Protein AF-A0A925ZI17-F1 (afdb_monomer)

Foldseek 3Di:
DDDDDDPPPPPPDAFFAEEADPVVVLVVPDPDPDPDDDDDDDDDDFDDWDKDWDDWDDWDWDADPCPVVLVVVVVVVVVVLVVQLVVQLVVQLVVQLVVLVVVLVVVVVVLVVVLVVLVVVLVVVLVVLVVVLCVPLVVLVVVLVVLVVDDVPDDDDPPDPDCVVVVSVVSSVVSVVVNVVSVVVSCVVNVVSVVVSVVVSVVVVVVSVVVSVVSSVVSSVVSSVVSNVVSVVLDDPVPPVSCPCSIDRPPTDDIDIDIDDDDDDDDDDDDDDDDDDPDDSVVVSVVSVVLVVSVCSVVRHDHDPDCVRGPHCNVVSVVVCVVPPRDD

pLDDT: mean 72.2, std 21.15, range [34.5, 98.12]

Sequence (328 aa):
MIALTLTAFGCSQPPKAVFVDLEGIYLSERPKELSSPDLNPLKSVAIPQSVSTLPRSPGVLILDKAAGKIDAARKLIEADRESAIRTLGRRLAAIRSDEIDLAKLRALEEFQEKQTAYLAKVYDQLFAIFEEYAKERGPKNARADFLVIRKPDLFVSRTRPTNFAQLQREEIVRLRTLVKQLDTEYDRKATQLLNDAQIQLSSDQGSLQAKYETLRANAIEQAAKDARAAIAKSGSPSDLNLGQNRSVAVSEVRGQTVVVPGSTKLASSLPELSQGPVVSETERRKSLDQQLEIWLKVNGFARAKTATNGNDLTKEFDSWRKVHRLGR

Secondary structure (DSSP, 8-state):
------------PPPEEEE--HHHHHHHTS----PPP--PPPPPPPPPP-EEEPPPB---B---TTHHHHHHHHHHHHHHHHHHHHHHHHHHHHHHHHHHHHHHHHHHHHHHHHHHHHHHHHHHHHHHHHHHHHHHHHHHHHHHHHHHH--STTT--TT---THHHHHHHHHHHHHHHHHHHHHHHHHHHHHHHHHHHHHHHHHHHHHHHHHHHHHHHHHHHHHHHHHHHHHHHS-GGGG-TTS-S--B---B---EEE-PPP--PPP----------S-HHHHHHHHHHHHHHHHHHHTEEEPSSGGGSEE-HHHHHHHHHHH----

Radius of gyration: 46.36 Å; Cα contacts (8 Å, |Δi|>4): 185; chains: 1; bounding box: 103×58×149 Å

Nearest PDB structures (foldseek):
  4ke2-assembly1_A  TM=3.239E-01  e=1.469E-01  Pseudopleuronectes americanus
  7p3r-assembly1_C  TM=3.485E-01  e=5.092E-01  Vibrio cholerae O1 biovar El Tor str. N16961
  6mrt-assembly1_A  TM=3.253E-01  e=1.669E+00  Escherichia coli K-12
  3sog-assembly1_A-2  TM=2.473E-01  e=8.003E-01  Homo sapiens
  3ja6-assembly1_H  TM=1.545E-01  e=2.342E+00  Escherichia coli

Structure (mmCIF, N/CA/C/O backbone):
data_AF-A0A925ZI17-F1
#
_entry.id   AF-A0A925ZI17-F1
#
loop_
_atom_site.group_PDB
_atom_site.id
_atom_site.type_symbol
_atom_site.label_atom_id
_atom_site.label_alt_id
_atom_site.label_comp_id
_atom_site.label_asym_id
_atom_site.label_entity_id
_atom_site.label_seq_id
_atom_site.pdbx_PDB_ins_code
_atom_site.Cartn_x
_atom_site.Cartn_y
_atom_site.Cartn_z
_atom_site.occupancy
_atom_site.B_iso_or_equiv
_atom_site.auth_seq_id
_atom_site.auth_comp_id
_atom_site.auth_asym_id
_atom_site.auth_atom_id
_atom_site.pdbx_PDB_model_num
ATOM 1 N N . MET A 1 1 ? -3.241 21.687 90.617 1.00 36.31 1 MET A N 1
ATOM 2 C CA . MET A 1 1 ? -3.092 21.427 89.168 1.00 36.31 1 MET A CA 1
ATOM 3 C C . MET A 1 1 ? -3.507 19.992 88.906 1.00 36.31 1 MET A C 1
ATOM 5 O O . MET A 1 1 ? -2.751 19.093 89.236 1.00 36.31 1 MET A O 1
ATOM 9 N N . ILE A 1 2 ? -4.726 19.777 88.415 1.00 38.41 2 ILE A N 1
ATOM 10 C CA . ILE A 1 2 ? -5.240 18.447 88.061 1.00 38.41 2 ILE A CA 1
ATOM 11 C C . ILE A 1 2 ? -5.478 18.469 86.555 1.00 38.41 2 ILE A C 1
ATOM 13 O O . ILE A 1 2 ? -6.196 19.330 86.050 1.00 38.41 2 ILE A O 1
ATOM 17 N N . ALA A 1 3 ? -4.773 17.584 85.855 1.00 39.28 3 ALA A N 1
ATOM 18 C CA . ALA A 1 3 ? -4.755 17.492 84.408 1.00 39.28 3 ALA A CA 1
ATOM 19 C C . ALA A 1 3 ? -6.085 16.942 83.878 1.00 39.28 3 ALA A C 1
ATOM 21 O O . ALA A 1 3 ? -6.537 15.862 84.258 1.00 39.28 3 ALA A O 1
ATOM 22 N N . LEU A 1 4 ? -6.680 17.714 82.973 1.00 41.06 4 LEU A N 1
ATOM 23 C CA . LEU A 1 4 ? -7.833 17.360 82.162 1.00 41.06 4 LEU A CA 1
ATOM 24 C C . LEU A 1 4 ? -7.399 16.285 81.147 1.00 41.06 4 LEU A C 1
ATOM 26 O O . LEU A 1 4 ? -6.619 16.572 80.241 1.00 41.06 4 LEU A O 1
ATOM 30 N N . THR A 1 5 ? -7.883 15.052 81.283 1.00 42.88 5 THR A N 1
ATOM 31 C CA . THR A 1 5 ? -7.761 14.022 80.239 1.00 42.88 5 THR A CA 1
ATOM 32 C C . THR A 1 5 ? -9.120 13.841 79.570 1.00 42.88 5 THR A C 1
ATOM 34 O O . THR A 1 5 ? -10.027 13.207 80.098 1.00 42.88 5 THR A O 1
ATOM 37 N N . LEU A 1 6 ? -9.265 14.465 78.398 1.00 43.41 6 LEU A N 1
ATOM 38 C CA . LEU A 1 6 ? -10.379 14.265 77.475 1.00 43.41 6 LEU A CA 1
ATOM 39 C C . LEU A 1 6 ? -10.244 12.876 76.828 1.00 43.41 6 LEU A C 1
ATOM 41 O O . LEU A 1 6 ? -9.416 12.678 75.940 1.00 43.41 6 LEU A O 1
ATOM 45 N N . THR A 1 7 ? -11.067 11.914 77.237 1.00 39.84 7 THR A N 1
ATOM 46 C CA . THR A 1 7 ? -11.237 10.631 76.542 1.00 39.84 7 THR A CA 1
ATOM 47 C C . THR A 1 7 ? -12.477 10.682 75.651 1.00 39.84 7 THR A C 1
ATOM 49 O O . THR A 1 7 ? -13.559 10.225 76.005 1.00 39.84 7 THR A O 1
ATOM 52 N N . ALA A 1 8 ? -12.319 11.230 74.445 1.00 43.84 8 ALA A N 1
ATOM 53 C CA . ALA A 1 8 ? -13.288 11.060 73.365 1.00 43.84 8 ALA A CA 1
ATOM 54 C C . ALA A 1 8 ? -13.012 9.735 72.630 1.00 43.84 8 ALA A C 1
ATOM 56 O O . ALA A 1 8 ? -12.398 9.713 71.566 1.00 43.84 8 ALA A O 1
ATOM 57 N N . PHE A 1 9 ? -13.454 8.610 73.200 1.00 39.47 9 PHE A N 1
ATOM 58 C CA . PHE A 1 9 ? -13.521 7.339 72.474 1.00 39.47 9 PHE A CA 1
ATOM 59 C C . PHE A 1 9 ? -14.781 7.317 71.603 1.00 39.47 9 PHE A C 1
ATOM 61 O O . PHE A 1 9 ? -15.858 6.894 72.019 1.00 39.47 9 PHE A O 1
ATOM 68 N N . GLY A 1 10 ? -14.640 7.773 70.359 1.00 37.72 10 GLY A N 1
ATOM 69 C CA . GLY A 1 10 ? -15.562 7.405 69.292 1.00 37.72 10 GLY A CA 1
ATOM 70 C C . GLY A 1 10 ? -15.374 5.925 68.962 1.00 37.72 10 GLY A C 1
ATOM 71 O O . GLY A 1 10 ? -14.402 5.555 68.310 1.00 37.72 10 GLY A O 1
ATOM 72 N N . CYS A 1 11 ? -16.291 5.069 69.414 1.00 44.28 11 CYS A N 1
ATOM 73 C CA . CYS A 1 11 ? -16.342 3.656 69.037 1.00 44.28 11 CYS A CA 1
ATOM 74 C C . CYS A 1 11 ? -16.658 3.501 67.536 1.00 44.28 11 CYS A C 1
ATOM 76 O O . CYS A 1 11 ? -17.803 3.261 67.151 1.00 44.28 11 CYS A O 1
ATOM 78 N N . SER A 1 12 ? -15.655 3.609 66.659 1.00 46.47 12 SER A N 1
ATOM 79 C CA . SER A 1 12 ? -15.738 3.010 65.326 1.00 46.47 12 SER A CA 1
ATOM 80 C C . SER A 1 12 ? -15.504 1.512 65.489 1.00 46.47 12 SER A C 1
ATOM 82 O O . SER A 1 12 ? -14.376 1.085 65.735 1.00 46.47 12 SER A O 1
ATOM 84 N N . GLN A 1 13 ? -16.565 0.708 65.408 1.00 54.56 13 GLN A N 1
ATOM 85 C CA . GLN A 1 13 ? -16.404 -0.744 65.375 1.00 54.56 13 GLN A CA 1
ATOM 86 C C . GLN A 1 13 ? -15.463 -1.117 64.216 1.00 54.56 13 GLN A C 1
ATOM 88 O O . GLN A 1 13 ? -15.652 -0.606 63.106 1.00 54.56 13 GLN A O 1
ATOM 93 N N . PRO A 1 14 ? -14.443 -1.958 64.456 1.00 58.84 14 PRO A N 1
ATOM 94 C CA . PRO A 1 14 ? -13.541 -2.391 63.403 1.00 58.84 14 PRO A CA 1
ATOM 95 C C . PRO A 1 14 ? -14.338 -3.122 62.310 1.00 58.84 14 PRO A C 1
ATOM 97 O O . PRO A 1 14 ? -15.283 -3.852 62.627 1.00 58.84 14 PRO A O 1
ATOM 100 N N . PRO A 1 15 ? -13.999 -2.916 61.025 1.00 64.31 15 PRO A N 1
ATOM 101 C CA . PRO A 1 15 ? -14.705 -3.555 59.922 1.00 64.31 15 PRO A CA 1
ATOM 102 C C . PRO A 1 15 ? -14.645 -5.075 60.073 1.00 64.31 15 PRO A C 1
ATOM 104 O O . PRO A 1 15 ? -13.592 -5.647 60.363 1.00 64.31 15 PRO A O 1
ATOM 107 N N . LYS A 1 16 ? -15.789 -5.734 59.878 1.00 76.31 16 LYS A N 1
ATOM 108 C CA . LYS A 1 16 ? -15.900 -7.187 60.011 1.00 76.31 16 LYS A CA 1
ATOM 109 C C . LYS A 1 16 ? -15.041 -7.853 58.934 1.00 76.31 16 LYS A C 1
ATOM 111 O O . LYS A 1 16 ? -15.221 -7.579 57.747 1.00 76.31 16 LYS A O 1
ATOM 116 N N . ALA A 1 17 ? -14.096 -8.693 59.351 1.00 78.69 17 ALA A N 1
ATOM 117 C CA . ALA A 1 17 ? -13.240 -9.441 58.441 1.00 78.69 17 ALA A CA 1
ATOM 118 C C . ALA A 1 17 ? -14.036 -10.581 57.786 1.00 78.69 17 ALA A C 1
ATOM 120 O O . ALA A 1 17 ? -14.722 -11.347 58.468 1.00 78.69 17 ALA A O 1
ATOM 121 N N . VAL A 1 18 ? -13.964 -10.672 56.461 1.00 82.00 18 VAL A N 1
ATOM 122 C CA . VAL A 1 18 ? -14.740 -11.602 55.637 1.00 82.00 18 VAL A CA 1
ATOM 123 C C . VAL A 1 18 ? -13.817 -12.316 54.664 1.00 82.00 18 VAL A C 1
ATOM 125 O O . VAL A 1 18 ? -12.986 -11.687 54.003 1.00 82.00 18 VAL A O 1
ATOM 128 N N . PHE A 1 19 ? -13.980 -13.631 54.577 1.00 84.31 19 PHE A N 1
ATOM 129 C CA . PHE A 1 19 ? -13.300 -14.476 53.609 1.00 84.31 19 PHE A CA 1
ATOM 130 C C . PHE A 1 19 ? -14.242 -14.810 52.448 1.00 84.31 19 PHE A C 1
ATOM 132 O O . PHE A 1 19 ? -15.435 -15.043 52.648 1.00 84.31 19 PHE A O 1
ATOM 139 N N . VAL A 1 20 ? -13.686 -14.826 51.237 1.00 80.81 20 VAL A N 1
ATOM 140 C CA . VAL A 1 20 ? -14.374 -15.256 50.019 1.00 80.81 20 VAL A CA 1
ATOM 141 C C . VAL A 1 20 ? -13.433 -16.156 49.233 1.00 80.81 20 VAL A C 1
ATOM 143 O O . VAL A 1 20 ? -12.331 -15.736 48.869 1.00 80.81 20 VAL A O 1
ATOM 146 N N . ASP A 1 21 ? -13.887 -17.373 48.951 1.00 81.56 21 ASP A N 1
ATOM 147 C CA . ASP A 1 21 ? -13.181 -18.329 48.108 1.00 81.56 21 ASP A CA 1
ATOM 148 C C . ASP A 1 21 ? -13.397 -18.003 46.622 1.00 81.56 21 ASP A C 1
ATOM 150 O O . ASP A 1 21 ? -14.372 -18.409 45.985 1.00 81.56 21 ASP A O 1
ATOM 154 N N . LEU A 1 22 ? -12.467 -17.231 46.063 1.00 77.81 22 LEU A N 1
ATOM 155 C CA . LEU A 1 22 ? -12.466 -16.882 44.643 1.00 77.81 22 LEU A CA 1
ATOM 156 C C . LEU A 1 22 ? -12.171 -18.085 43.741 1.00 77.81 22 LEU A C 1
ATOM 158 O O . LEU A 1 22 ? -12.616 -18.106 42.593 1.00 77.81 22 LEU A O 1
ATOM 162 N N . GLU A 1 23 ? -11.429 -19.073 44.238 1.00 74.50 23 GLU A N 1
ATOM 163 C CA . GLU A 1 23 ? -10.999 -20.229 43.455 1.00 74.50 23 GLU A CA 1
ATOM 164 C C . GLU A 1 23 ? -12.149 -21.228 43.300 1.00 74.50 23 GLU A C 1
ATOM 166 O O . GLU A 1 23 ? -12.436 -21.670 42.186 1.00 74.50 23 GLU A O 1
ATOM 171 N N . GLY A 1 24 ? -12.908 -21.466 44.373 1.00 69.12 24 GLY A N 1
ATOM 172 C CA . GLY A 1 24 ? -14.159 -22.224 44.329 1.00 69.12 24 GLY A CA 1
ATOM 173 C C . GLY A 1 24 ? -15.207 -21.600 43.399 1.00 69.12 24 GLY A C 1
ATOM 174 O O . GLY A 1 24 ? -15.836 -22.308 42.607 1.00 69.12 24 GLY A O 1
ATOM 175 N N . ILE A 1 25 ? -15.352 -20.269 43.414 1.00 70.94 25 ILE A N 1
ATOM 176 C CA . ILE A 1 25 ? -16.261 -19.554 42.501 1.00 70.94 25 ILE A CA 1
ATOM 177 C C . ILE A 1 25 ? -15.790 -19.686 41.047 1.00 70.94 25 ILE A C 1
ATOM 179 O O . ILE A 1 25 ? -16.590 -20.009 40.167 1.00 70.94 25 ILE A O 1
ATOM 183 N N . TYR A 1 26 ? -14.496 -19.498 40.793 1.00 71.38 26 TYR A N 1
ATOM 184 C CA . TYR A 1 26 ? -13.910 -19.637 39.461 1.00 71.38 26 TYR A CA 1
ATOM 185 C C . TYR A 1 26 ? -14.113 -21.044 38.876 1.00 71.38 26 TYR A C 1
ATOM 187 O O . TYR A 1 26 ? -14.506 -21.189 37.717 1.00 71.38 26 TYR A O 1
ATOM 195 N N . LEU A 1 27 ? -13.894 -22.086 39.685 1.00 68.94 27 LEU A N 1
ATOM 196 C CA . LEU A 1 27 ? -14.066 -23.481 39.275 1.00 68.94 27 LEU A CA 1
ATOM 197 C C . LEU A 1 27 ? -15.536 -23.834 39.014 1.00 68.94 27 LEU A C 1
ATOM 199 O O . LEU A 1 27 ? -15.820 -24.581 38.079 1.00 68.94 27 LEU A O 1
ATOM 203 N N . SER A 1 28 ? -16.472 -23.255 39.773 1.00 63.94 28 SER A N 1
ATOM 204 C CA . SER A 1 28 ? -17.915 -23.436 39.553 1.00 63.94 28 SER A CA 1
ATOM 205 C C . SER A 1 28 ? -18.445 -22.777 38.267 1.00 63.94 28 SER A C 1
ATOM 207 O O . SER A 1 28 ? -19.522 -23.135 37.795 1.00 63.94 28 SER A O 1
ATOM 209 N N . GLU A 1 29 ? -17.690 -21.840 37.682 1.00 62.31 29 GLU A N 1
ATOM 210 C CA . GLU A 1 29 ? -18.026 -21.129 36.439 1.00 62.31 29 GLU A CA 1
ATOM 211 C C . GLU A 1 29 ? -17.374 -21.713 35.179 1.00 62.31 29 GLU A C 1
ATOM 213 O O . GLU A 1 29 ? -17.577 -21.184 34.076 1.00 62.31 29 GLU A O 1
ATOM 218 N N . ARG A 1 30 ? -16.579 -22.784 35.304 1.00 53.03 30 ARG A N 1
ATOM 219 C CA . ARG A 1 30 ? -16.215 -23.567 34.122 1.00 53.03 30 ARG A CA 1
ATOM 220 C C . ARG A 1 30 ? -17.499 -24.188 33.570 1.00 53.03 30 ARG A C 1
ATOM 222 O O . ARG A 1 30 ? -18.224 -24.818 34.342 1.00 53.03 30 ARG A O 1
ATOM 229 N N . PRO A 1 31 ? -17.813 -24.010 32.273 1.00 47.56 31 PRO A N 1
ATOM 230 C CA . PRO A 1 31 ? -18.944 -24.704 31.685 1.00 47.56 31 PRO A CA 1
ATOM 231 C C . PRO A 1 31 ? -18.704 -26.203 31.878 1.00 47.56 31 PRO A C 1
ATOM 233 O O . PRO A 1 31 ? -17.755 -26.760 31.333 1.00 47.56 31 PRO A O 1
ATOM 236 N N . LYS A 1 32 ? -19.531 -26.845 32.710 1.00 46.16 32 LYS A N 1
ATOM 237 C CA . LYS A 1 32 ? -19.676 -28.298 32.673 1.00 46.16 32 LYS A CA 1
ATOM 238 C C . LYS A 1 32 ? -20.089 -28.620 31.241 1.00 46.16 32 LYS A C 1
ATOM 240 O O . LYS A 1 32 ? -21.081 -28.057 30.779 1.00 46.16 32 LYS A O 1
ATOM 245 N N . GLU A 1 33 ? -19.343 -29.479 30.552 1.00 43.47 33 GLU A N 1
ATOM 246 C CA . GLU A 1 33 ? -19.860 -30.142 29.357 1.00 43.47 33 GLU A CA 1
ATOM 247 C C . GLU A 1 33 ? -21.168 -30.818 29.770 1.00 43.47 33 GLU A C 1
ATOM 249 O O . GLU A 1 33 ? -21.189 -31.787 30.531 1.00 43.47 33 GLU A O 1
ATOM 254 N N . LEU A 1 34 ? -22.281 -30.193 29.392 1.00 41.59 34 LEU A N 1
ATOM 255 C CA . LEU A 1 34 ? -23.612 -30.661 29.718 1.00 41.59 34 LEU A CA 1
ATOM 256 C C . LEU A 1 34 ? -23.888 -31.859 28.815 1.00 41.59 34 LEU A C 1
ATOM 258 O O . LEU A 1 34 ? -24.329 -31.706 27.681 1.00 41.59 34 LEU A O 1
ATOM 262 N N . SER A 1 35 ? -23.649 -33.062 29.335 1.00 42.78 35 SER A N 1
ATOM 263 C CA . SER A 1 35 ? -24.438 -34.221 28.930 1.00 42.78 35 SER A CA 1
ATOM 264 C C . SER A 1 35 ? -25.898 -33.867 29.216 1.00 42.78 35 SER A C 1
ATOM 266 O O . SER A 1 35 ? -26.233 -33.493 30.343 1.00 42.78 35 SER A O 1
ATOM 268 N N . SER A 1 36 ? -26.742 -33.903 28.190 1.00 37.97 36 SER A N 1
ATOM 269 C CA . SER A 1 36 ? -28.159 -33.557 28.282 1.00 37.97 36 SER A CA 1
ATOM 270 C C . SER A 1 36 ? -28.823 -34.375 29.400 1.00 37.97 36 SER A C 1
ATOM 272 O O . SER A 1 36 ? -28.773 -35.605 29.343 1.00 37.97 36 SER A O 1
ATOM 274 N N . PRO A 1 37 ? -29.413 -33.750 30.434 1.00 42.12 37 PRO A N 1
ATOM 275 C CA . PRO A 1 37 ? -30.162 -34.493 31.434 1.00 42.12 37 PRO A CA 1
ATOM 276 C C . PRO A 1 37 ? -31.473 -34.995 30.820 1.00 42.12 37 PRO A C 1
ATOM 278 O O . PRO A 1 37 ? -32.213 -34.221 30.214 1.00 42.12 37 PRO A O 1
ATOM 281 N N . ASP A 1 38 ? -31.759 -36.283 31.003 1.00 41.91 38 ASP A N 1
ATOM 282 C CA . ASP A 1 38 ? -33.064 -36.868 30.707 1.00 41.91 38 ASP A CA 1
ATOM 283 C C . ASP A 1 38 ? -34.107 -36.246 31.652 1.00 41.91 38 ASP A C 1
ATOM 285 O O . ASP A 1 38 ? -34.022 -36.356 32.882 1.00 41.91 38 ASP A O 1
ATOM 289 N N . LEU A 1 39 ? -35.041 -35.487 31.080 1.00 39.16 39 LEU A N 1
ATOM 290 C CA . LEU A 1 39 ? -36.041 -34.723 31.818 1.00 39.16 39 LEU A CA 1
ATOM 291 C C . LEU A 1 39 ? -37.215 -35.634 32.183 1.00 39.16 39 LEU A C 1
ATOM 293 O O . LEU A 1 39 ? -38.231 -35.675 31.493 1.00 39.16 39 LEU A O 1
ATOM 297 N N . ASN A 1 40 ? -37.116 -36.307 33.328 1.00 48.31 40 ASN A N 1
ATOM 298 C CA . ASN A 1 40 ? -38.307 -36.823 33.996 1.00 48.31 40 ASN A CA 1
ATOM 299 C C . ASN A 1 40 ? -39.176 -35.643 34.482 1.00 48.31 40 ASN A C 1
ATOM 301 O O . ASN A 1 40 ? -38.662 -34.751 35.167 1.00 48.31 40 ASN A O 1
ATOM 305 N N . PRO A 1 41 ? -40.488 -35.609 34.183 1.00 46.66 41 PRO A N 1
ATOM 306 C CA . PRO A 1 41 ? -41.357 -34.529 34.632 1.00 46.66 41 PRO A CA 1
ATOM 307 C C . PRO A 1 41 ? -41.502 -34.536 36.162 1.00 46.66 41 PRO A C 1
ATOM 309 O O . PRO A 1 41 ? -41.947 -35.511 36.772 1.00 46.66 41 PRO A O 1
ATOM 312 N N . LEU A 1 42 ? -41.132 -33.414 36.787 1.00 43.06 42 LEU A N 1
ATOM 313 C CA . LEU A 1 42 ? -41.305 -33.152 38.216 1.00 43.06 42 LEU A CA 1
ATOM 314 C C . LEU A 1 42 ? -42.800 -33.134 38.576 1.00 43.06 42 LEU A C 1
ATOM 316 O O . LEU A 1 42 ? -43.563 -32.311 38.071 1.00 43.06 42 LEU A O 1
ATOM 320 N N . LYS A 1 43 ? -43.213 -34.020 39.494 1.00 41.97 43 LYS A N 1
ATOM 321 C CA . LYS A 1 43 ? -44.530 -33.964 40.148 1.00 41.97 43 LYS A CA 1
ATOM 322 C C . LYS A 1 43 ? -44.661 -32.643 40.911 1.00 41.97 43 LYS A C 1
ATOM 324 O O . LYS A 1 43 ? -43.824 -32.322 41.751 1.00 41.97 43 LYS A O 1
ATOM 329 N N . SER A 1 44 ? -45.733 -31.901 40.647 1.00 42.69 44 SER A N 1
ATOM 330 C CA . SER A 1 44 ? -46.091 -30.693 41.390 1.00 42.69 44 SER A CA 1
ATOM 331 C C . SER A 1 44 ? -46.394 -31.035 42.853 1.00 42.69 44 SER A C 1
ATOM 333 O O . SER A 1 44 ? -47.357 -31.749 43.133 1.00 42.69 44 SER A O 1
ATOM 335 N N . VAL A 1 45 ? -45.597 -30.517 43.786 1.00 45.62 45 VAL A N 1
ATOM 336 C CA . VAL A 1 45 ? -45.888 -30.572 45.226 1.00 45.62 45 VAL A CA 1
ATOM 337 C C . VAL A 1 45 ? -46.587 -29.271 45.618 1.00 45.62 45 VAL A C 1
ATOM 339 O O . VAL A 1 45 ? -46.059 -28.185 45.387 1.00 45.62 45 VAL A O 1
ATOM 342 N N . ALA A 1 46 ? -47.788 -29.378 46.186 1.00 44.28 46 ALA A N 1
ATOM 343 C CA . ALA A 1 46 ? -48.535 -28.243 46.717 1.00 44.28 46 ALA A CA 1
ATOM 344 C C . ALA A 1 46 ? -47.880 -27.735 48.014 1.00 44.28 46 ALA A C 1
ATOM 346 O O . ALA A 1 46 ? -47.625 -28.515 48.930 1.00 44.28 46 ALA A O 1
ATOM 347 N N . ILE A 1 47 ? -47.615 -26.429 48.092 1.00 49.69 47 ILE A N 1
ATOM 348 C CA . ILE A 1 47 ? -47.083 -25.773 49.293 1.00 49.69 47 ILE A CA 1
ATOM 349 C C . ILE A 1 47 ? -48.279 -25.363 50.174 1.00 49.69 47 ILE A C 1
ATOM 351 O O . ILE A 1 47 ? -49.114 -24.586 49.702 1.00 49.69 47 ILE A O 1
ATOM 355 N N . PRO A 1 48 ? -48.410 -25.861 51.420 1.00 45.97 48 PRO A N 1
ATOM 356 C CA . PRO A 1 48 ? -49.498 -25.460 52.310 1.00 45.97 48 PRO A CA 1
ATOM 357 C C . PRO A 1 48 ? -49.324 -24.012 52.797 1.00 45.97 48 PRO A C 1
ATOM 359 O O . PRO A 1 48 ? -48.205 -23.543 53.006 1.00 45.97 48 PRO A O 1
ATOM 362 N N . GLN A 1 49 ? -50.444 -23.307 52.990 1.00 44.94 49 GLN A N 1
ATOM 363 C CA . GLN A 1 49 ? -50.472 -21.960 53.569 1.00 44.94 49 GLN A CA 1
ATOM 364 C C . GLN A 1 49 ? -49.841 -21.960 54.966 1.00 44.94 49 GLN A C 1
ATOM 366 O O . GLN A 1 49 ? -50.215 -22.765 55.819 1.00 44.94 49 GLN A O 1
ATOM 371 N N . SER A 1 50 ? -48.926 -21.023 55.217 1.00 46.31 50 SER A N 1
ATOM 372 C CA . SER A 1 50 ? -48.404 -20.750 56.554 1.00 46.31 50 SER A CA 1
ATOM 373 C C . SER A 1 50 ? -48.892 -19.389 57.044 1.00 46.31 50 SER A C 1
ATOM 375 O O . SER A 1 50 ? -48.976 -18.414 56.293 1.00 46.31 50 SER A O 1
ATOM 377 N N . VAL A 1 51 ? -49.249 -19.345 58.324 1.00 44.03 51 VAL A N 1
ATOM 378 C CA . VAL A 1 51 ? -49.645 -18.131 59.035 1.00 44.03 51 VAL A CA 1
ATOM 379 C C . VAL A 1 51 ? -48.554 -17.852 60.059 1.00 44.03 51 VAL A C 1
ATOM 381 O O . VAL A 1 51 ? -48.325 -18.671 60.947 1.00 44.03 51 VAL A O 1
ATOM 384 N N . SER A 1 52 ? -47.860 -16.720 59.930 1.00 46.16 52 SER A N 1
ATOM 385 C CA . SER A 1 52 ? -46.844 -16.293 60.898 1.00 46.16 52 SER A CA 1
ATOM 386 C C . SER A 1 52 ? -47.220 -14.952 61.518 1.00 46.16 52 SER A C 1
ATOM 388 O O . SER A 1 52 ? -47.478 -13.980 60.805 1.00 46.16 52 SER A O 1
ATOM 390 N N . THR A 1 53 ? -47.214 -14.884 62.845 1.00 44.03 53 THR A N 1
ATOM 391 C CA . THR A 1 53 ? -47.376 -13.648 63.619 1.00 44.03 53 THR A CA 1
ATOM 392 C C . THR A 1 53 ? -46.019 -13.007 63.889 1.00 44.03 53 THR A C 1
ATOM 394 O O . THR A 1 53 ? -45.158 -13.620 64.519 1.00 44.03 53 THR A O 1
ATOM 397 N N . LEU A 1 54 ? -45.832 -11.767 63.429 1.00 49.72 54 LEU A N 1
ATOM 398 C CA . LEU A 1 54 ? -44.605 -10.993 63.640 1.00 49.72 54 LEU A CA 1
ATOM 399 C C . LEU A 1 54 ? -44.666 -10.208 64.969 1.00 49.72 54 LEU A C 1
ATOM 401 O O . LEU A 1 54 ? -45.665 -9.526 65.219 1.00 49.72 54 LEU A O 1
ATOM 405 N N . PRO A 1 55 ? -43.622 -10.265 65.821 1.00 47.66 55 PRO A N 1
ATOM 406 C CA . PRO A 1 55 ? -43.553 -9.471 67.046 1.00 47.66 55 PRO A CA 1
ATOM 407 C C . PRO A 1 55 ? -43.311 -7.979 66.756 1.00 47.66 55 PRO A C 1
ATOM 409 O O . PRO A 1 55 ? -42.681 -7.607 65.766 1.00 47.66 55 PRO A O 1
ATOM 412 N N . ARG A 1 56 ? -43.814 -7.114 67.648 1.00 45.56 56 ARG A N 1
ATOM 413 C CA . ARG A 1 56 ? -43.728 -5.646 67.547 1.00 45.56 56 ARG A CA 1
ATOM 414 C C . ARG A 1 56 ? -42.274 -5.178 67.670 1.00 45.56 56 ARG A C 1
ATOM 416 O O . ARG A 1 56 ? -41.580 -5.559 68.610 1.00 45.56 56 ARG A O 1
ATOM 423 N N . SER A 1 57 ? -41.842 -4.318 66.750 1.00 48.78 57 SER A N 1
ATOM 424 C CA . SER A 1 57 ? -40.504 -3.715 66.725 1.00 48.78 57 SER A CA 1
ATOM 425 C C . SER A 1 57 ? -40.615 -2.183 66.803 1.00 48.78 57 SER A C 1
ATOM 427 O O . SER A 1 57 ? -41.448 -1.610 66.093 1.00 48.78 57 SER A O 1
ATOM 429 N N . PRO A 1 58 ? -39.830 -1.505 67.666 1.00 45.06 58 PRO A N 1
ATOM 430 C CA . PRO A 1 58 ? -39.810 -0.046 67.729 1.00 45.06 58 PRO A CA 1
ATOM 431 C C . PRO A 1 58 ? -39.144 0.547 66.478 1.00 45.06 58 PRO A C 1
ATOM 433 O O . PRO A 1 58 ? -38.136 0.030 65.999 1.00 45.06 58 PRO A O 1
ATOM 436 N N . GLY A 1 59 ? -39.697 1.646 65.956 1.00 44.97 59 GLY A N 1
ATOM 437 C CA . GLY A 1 59 ? -39.148 2.340 64.788 1.00 44.97 59 GLY A CA 1
ATOM 438 C C . GLY A 1 59 ? -37.770 2.939 65.084 1.00 44.97 59 GLY A C 1
ATOM 439 O O . GLY A 1 59 ? -37.612 3.704 66.033 1.00 44.97 59 GLY A O 1
ATOM 440 N 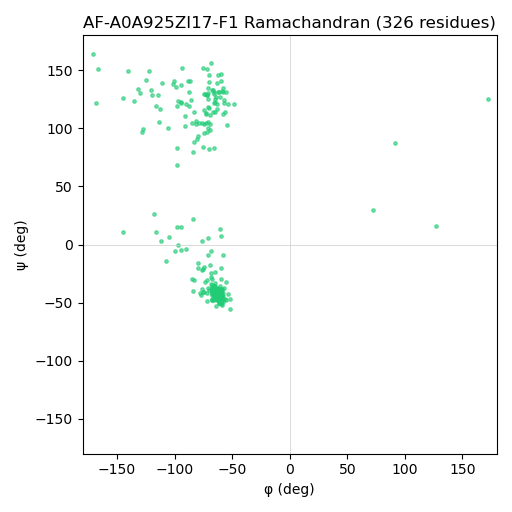N . VAL A 1 60 ? -36.772 2.596 64.267 1.00 46.31 60 VAL A N 1
ATOM 441 C CA . VAL A 1 60 ? -35.402 3.121 64.365 1.00 46.31 60 VAL A CA 1
ATOM 442 C C . VAL A 1 60 ? -35.103 3.958 63.127 1.00 46.31 60 VAL A C 1
ATOM 444 O O . VAL A 1 60 ? -35.267 3.504 61.996 1.00 46.31 60 VAL A O 1
ATOM 447 N N . LEU A 1 61 ? -34.632 5.185 63.343 1.00 42.69 61 LEU A N 1
ATOM 448 C CA . LEU A 1 61 ? -34.076 6.041 62.298 1.00 42.69 61 LEU A CA 1
ATOM 449 C C . LEU A 1 61 ? -32.643 5.584 62.004 1.00 42.69 61 LEU A C 1
ATOM 451 O O . LEU A 1 61 ? -31.727 5.827 62.789 1.00 42.69 61 LEU A O 1
ATOM 455 N N . ILE A 1 62 ? -32.448 4.897 60.879 1.00 51.75 62 ILE A N 1
ATOM 456 C CA . ILE A 1 62 ? -31.116 4.496 60.418 1.00 51.75 62 ILE A CA 1
ATOM 457 C C . ILE A 1 62 ? -30.526 5.669 59.629 1.00 51.75 62 ILE A C 1
ATOM 459 O O . ILE A 1 62 ? -30.939 5.945 58.504 1.00 51.75 62 ILE A O 1
ATOM 463 N N . LEU A 1 63 ? -29.579 6.385 60.241 1.00 46.12 63 LEU A N 1
ATOM 464 C CA . LEU A 1 63 ? -28.813 7.440 59.575 1.00 46.12 63 LEU A CA 1
ATOM 465 C C . LEU A 1 63 ? -27.830 6.826 58.572 1.00 46.12 63 LEU A C 1
ATOM 467 O O . LEU A 1 63 ? -27.049 5.931 58.907 1.00 46.12 63 LEU A O 1
ATOM 471 N N . ASP A 1 64 ? -27.864 7.334 57.344 1.00 49.97 64 ASP A N 1
ATOM 472 C CA . ASP A 1 64 ? -27.093 6.809 56.225 1.00 49.97 64 ASP A CA 1
ATOM 473 C C . ASP A 1 64 ? -25.600 7.186 56.332 1.00 49.97 64 ASP A C 1
ATOM 475 O O . ASP A 1 64 ? -25.187 8.313 56.056 1.00 49.97 64 ASP A O 1
ATOM 479 N N . LYS A 1 65 ? -24.759 6.224 56.738 1.00 52.03 65 LYS A N 1
ATOM 480 C CA . LYS A 1 65 ? -23.285 6.338 56.722 1.00 52.03 65 LYS A CA 1
ATOM 481 C C . LYS A 1 65 ? -22.687 6.169 55.309 1.00 52.03 65 LYS A C 1
ATOM 483 O O . LYS A 1 65 ? -21.462 6.144 55.176 1.00 52.03 65 LYS A O 1
ATOM 488 N N . ALA A 1 66 ? -23.501 6.012 54.257 1.00 52.66 66 ALA A N 1
ATOM 489 C CA . ALA A 1 66 ? -23.041 5.648 52.915 1.00 52.66 66 ALA A CA 1
ATOM 490 C C . ALA A 1 66 ? -22.794 6.827 51.958 1.00 52.66 66 ALA A C 1
ATOM 492 O O . ALA A 1 66 ? -22.261 6.593 50.875 1.00 52.66 66 ALA A O 1
ATOM 493 N N . ALA A 1 67 ? -23.090 8.078 52.335 1.00 52.28 67 ALA A N 1
ATOM 494 C CA . ALA A 1 67 ? -22.976 9.233 51.431 1.00 52.28 67 ALA A CA 1
ATOM 495 C C . ALA A 1 67 ? -21.597 9.344 50.735 1.00 52.28 67 ALA A C 1
ATOM 497 O O . ALA A 1 67 ? -21.535 9.444 49.514 1.00 52.28 67 ALA A O 1
ATOM 498 N N . GLY A 1 68 ? -20.487 9.198 51.473 1.00 54.06 68 GLY A N 1
ATOM 499 C CA . GLY A 1 68 ? -19.135 9.207 50.883 1.00 54.06 68 GLY A CA 1
ATOM 500 C C . GLY A 1 68 ? -18.754 7.931 50.112 1.00 54.06 68 GLY A C 1
ATOM 501 O O . GLY A 1 68 ? -17.846 7.947 49.283 1.00 54.06 68 GLY A O 1
ATOM 502 N N . LYS A 1 69 ? -19.450 6.813 50.355 1.00 59.53 69 LYS A N 1
ATOM 503 C CA . LYS A 1 69 ? -19.225 5.530 49.666 1.00 59.53 69 LYS A CA 1
ATOM 504 C C . LYS A 1 69 ? -19.956 5.464 48.325 1.00 59.53 69 LYS A C 1
ATOM 506 O O . LYS A 1 69 ? -19.452 4.838 47.397 1.00 59.53 69 LYS A O 1
ATOM 511 N N . ILE A 1 70 ? -21.101 6.139 48.207 1.00 64.88 70 ILE A N 1
ATOM 512 C CA . ILE A 1 70 ? -21.858 6.266 46.954 1.00 64.88 70 ILE A CA 1
ATOM 513 C C . ILE A 1 70 ? -21.049 7.055 45.920 1.00 64.88 70 ILE A C 1
ATOM 515 O O . ILE A 1 70 ? -20.954 6.628 44.772 1.00 64.88 70 ILE A O 1
ATOM 519 N N . ASP A 1 71 ? -20.393 8.143 46.326 1.00 64.62 71 ASP A N 1
ATOM 520 C CA . ASP A 1 71 ? -19.521 8.912 45.429 1.00 64.62 71 ASP A CA 1
ATOM 521 C C . ASP A 1 71 ? -18.303 8.096 44.969 1.00 64.62 71 ASP A C 1
ATOM 523 O O . ASP A 1 71 ? -17.911 8.158 43.802 1.00 64.62 71 ASP A O 1
ATOM 527 N N . ALA A 1 72 ? -17.729 7.272 45.853 1.00 70.94 72 ALA A N 1
ATOM 528 C CA . ALA A 1 72 ? -16.657 6.346 45.491 1.00 70.94 72 ALA A CA 1
ATOM 529 C C . ALA A 1 72 ? -17.132 5.252 44.514 1.00 70.94 72 ALA A C 1
ATOM 531 O O . ALA A 1 72 ? -16.424 4.936 43.559 1.00 70.94 72 ALA A O 1
ATOM 532 N N . ALA A 1 73 ? -18.339 4.711 44.712 1.00 65.75 73 ALA A N 1
ATOM 533 C CA . ALA A 1 73 ? -18.944 3.735 43.807 1.00 65.75 73 ALA A CA 1
ATOM 534 C C . ALA A 1 73 ? -19.247 4.342 42.427 1.00 65.75 73 ALA A C 1
ATOM 536 O O . ALA A 1 73 ? -18.925 3.731 41.413 1.00 65.75 73 ALA A O 1
ATOM 537 N N . ARG A 1 74 ? -19.770 5.576 42.369 1.00 74.38 74 ARG A N 1
ATOM 538 C CA . ARG A 1 74 ? -19.978 6.309 41.107 1.00 74.38 74 ARG A CA 1
ATOM 539 C C . ARG A 1 74 ? -18.671 6.514 40.347 1.00 74.38 74 ARG A C 1
ATOM 541 O O . ARG A 1 74 ? -18.627 6.266 39.149 1.00 74.38 74 ARG A O 1
ATOM 548 N N . LYS A 1 75 ? -17.596 6.906 41.041 1.00 77.00 75 LYS A N 1
ATOM 549 C CA . LYS A 1 75 ? -16.264 7.048 40.428 1.00 77.00 75 LYS A CA 1
ATOM 550 C C . LYS A 1 75 ? -15.734 5.727 39.866 1.00 77.00 75 LYS A C 1
ATOM 552 O O . LYS A 1 75 ? -15.132 5.736 38.799 1.00 77.00 75 LYS A O 1
ATOM 557 N N . LEU A 1 76 ? -15.962 4.607 40.555 1.00 76.31 76 LEU A N 1
ATOM 558 C CA . LEU A 1 76 ? -15.569 3.282 40.062 1.00 76.31 76 LEU A CA 1
ATOM 559 C C . LEU A 1 76 ? -16.373 2.861 38.828 1.00 76.31 76 LEU A C 1
ATOM 561 O O . LEU A 1 76 ? -15.779 2.369 37.876 1.00 76.31 76 LEU A O 1
ATOM 565 N N . ILE A 1 77 ? -17.689 3.095 38.818 1.00 76.06 77 ILE A N 1
ATOM 566 C CA . ILE A 1 77 ? -18.550 2.804 37.661 1.00 76.06 77 ILE A CA 1
ATOM 567 C C . ILE A 1 77 ? -18.127 3.644 36.452 1.00 76.06 77 ILE A C 1
ATOM 569 O O . ILE A 1 77 ? -18.037 3.122 35.344 1.00 76.06 77 ILE A O 1
ATOM 573 N N . GLU A 1 78 ? -17.826 4.927 36.652 1.00 81.19 78 GLU A N 1
ATOM 574 C CA . GLU A 1 78 ? -17.382 5.797 35.561 1.00 81.19 78 GLU A CA 1
ATOM 575 C C . GLU A 1 78 ? -16.017 5.360 35.007 1.00 81.19 78 GLU A C 1
ATOM 577 O O . GLU A 1 78 ? -15.834 5.272 33.793 1.00 81.19 78 GLU A O 1
ATOM 582 N N . ALA A 1 79 ? -15.080 4.993 35.887 1.00 79.81 79 ALA A N 1
ATOM 583 C CA . ALA A 1 79 ? -13.781 4.463 35.482 1.00 79.81 79 ALA A CA 1
ATOM 584 C C . ALA A 1 79 ? -13.901 3.131 34.717 1.00 79.81 79 ALA A C 1
ATOM 586 O O . ALA A 1 79 ? -13.182 2.912 33.738 1.00 79.81 79 ALA A O 1
ATOM 587 N N . ASP A 1 80 ? -14.816 2.254 35.136 1.00 80.31 80 ASP A N 1
ATOM 588 C CA . ASP A 1 80 ? -15.087 0.984 34.459 1.00 80.31 80 ASP A CA 1
ATOM 589 C C . ASP A 1 80 ? -15.721 1.209 33.079 1.00 80.31 80 ASP A C 1
ATOM 591 O O . ASP A 1 80 ? -15.260 0.650 32.083 1.00 80.31 80 ASP A O 1
ATOM 595 N N . ARG A 1 81 ? -16.686 2.133 32.976 1.00 82.38 81 ARG A N 1
ATOM 596 C CA . ARG A 1 81 ? -17.279 2.553 31.696 1.00 82.38 81 ARG A CA 1
ATOM 597 C C . ARG A 1 81 ? -16.226 3.108 30.745 1.00 82.38 81 ARG A C 1
ATOM 599 O O . ARG A 1 81 ? -16.181 2.713 29.581 1.00 82.38 81 ARG A O 1
ATOM 606 N N . GLU A 1 82 ? -15.339 3.976 31.220 1.00 85.75 82 GLU A N 1
ATOM 607 C CA . GLU A 1 82 ? -14.265 4.529 30.394 1.00 85.75 82 GLU A CA 1
ATOM 608 C C . GLU A 1 82 ? -13.251 3.454 29.958 1.00 85.75 82 GLU A C 1
ATOM 610 O O . GLU A 1 82 ? -12.728 3.491 28.838 1.00 85.75 82 GLU A O 1
ATOM 615 N N . SER A 1 83 ? -12.970 2.471 30.816 1.00 82.06 83 SER A N 1
ATOM 616 C CA . SER A 1 83 ? -12.147 1.305 30.475 1.00 82.06 83 SER A CA 1
ATOM 617 C C . SER A 1 83 ? -12.811 0.429 29.404 1.00 82.06 83 SER A C 1
ATOM 619 O O . SER A 1 83 ? -12.169 0.042 28.419 1.00 82.06 83 SER A O 1
ATOM 621 N N . ALA A 1 84 ? -14.114 0.177 29.541 1.00 80.50 84 ALA A N 1
ATOM 622 C CA . ALA A 1 84 ? -14.907 -0.587 28.585 1.00 80.50 84 ALA A CA 1
ATOM 623 C C . ALA A 1 84 ? -14.977 0.114 27.219 1.00 80.50 84 ALA A C 1
ATOM 625 O O . ALA A 1 84 ? -14.719 -0.523 26.198 1.00 80.50 84 ALA A O 1
ATOM 626 N N . ILE A 1 85 ? -15.215 1.433 27.193 1.00 85.38 85 ILE A N 1
ATOM 627 C CA . ILE A 1 85 ? -15.202 2.252 25.968 1.00 85.38 85 ILE A CA 1
ATOM 628 C C . ILE A 1 85 ? -13.847 2.146 25.266 1.00 85.38 85 ILE A C 1
ATOM 630 O O . ILE A 1 85 ? -13.795 1.918 24.058 1.00 85.38 85 ILE A O 1
ATOM 634 N N . ARG A 1 86 ? -12.738 2.279 26.004 1.00 84.12 86 ARG A N 1
ATOM 635 C CA . ARG A 1 86 ? -11.388 2.166 25.429 1.00 84.12 86 ARG A CA 1
ATOM 636 C C . ARG A 1 86 ? -11.120 0.773 24.867 1.00 84.12 86 ARG A C 1
ATOM 638 O O . ARG A 1 86 ? -10.563 0.654 23.777 1.00 84.12 86 ARG A O 1
ATOM 645 N N . THR A 1 87 ? -11.519 -0.272 25.585 1.00 86.75 87 THR A N 1
ATOM 646 C CA . THR A 1 87 ? -11.301 -1.664 25.171 1.00 86.75 87 THR A CA 1
ATOM 647 C C . THR A 1 87 ? -12.124 -2.010 23.934 1.00 86.75 87 THR A C 1
ATOM 649 O O . THR A 1 87 ? -11.580 -2.524 22.957 1.00 86.75 87 THR A O 1
ATOM 652 N N . LEU A 1 88 ? -13.415 -1.672 23.936 1.00 87.44 88 LEU A N 1
ATOM 653 C CA . LEU A 1 88 ? -14.304 -1.877 22.796 1.00 87.44 88 LEU A CA 1
ATOM 654 C C . LEU A 1 88 ? -13.866 -1.038 21.589 1.00 87.44 88 LEU A C 1
ATOM 656 O O . LEU A 1 88 ? -13.789 -1.562 20.482 1.00 87.44 88 LEU A O 1
ATOM 660 N N . GLY A 1 89 ? -13.497 0.227 21.807 1.00 87.50 89 GLY A N 1
ATOM 661 C CA . GLY A 1 89 ? -13.002 1.117 20.757 1.00 87.50 89 GLY A CA 1
ATOM 662 C C . GLY A 1 89 ? -11.743 0.579 20.080 1.00 87.50 89 GLY A C 1
ATOM 663 O O . GLY A 1 89 ? -11.676 0.557 18.856 1.00 87.50 89 GLY A O 1
ATOM 664 N N . ARG A 1 90 ? -10.776 0.058 20.850 1.00 85.81 90 ARG A N 1
ATOM 665 C CA . ARG A 1 90 ? -9.574 -0.591 20.292 1.00 85.81 90 ARG A CA 1
ATOM 666 C C . ARG A 1 90 ? -9.912 -1.824 19.455 1.00 85.81 90 ARG A C 1
ATOM 668 O O . ARG A 1 90 ? -9.322 -2.006 18.398 1.00 85.81 90 ARG A O 1
ATOM 675 N N . ARG A 1 91 ? -10.862 -2.651 19.901 1.00 82.31 91 ARG A N 1
ATOM 676 C CA . ARG A 1 91 ? -11.292 -3.853 19.163 1.00 82.31 91 ARG A CA 1
ATOM 677 C C . ARG A 1 91 ? -11.982 -3.495 17.850 1.00 82.31 91 ARG A C 1
ATOM 679 O O . ARG A 1 91 ? -11.620 -4.032 16.812 1.00 82.31 91 ARG A O 1
ATOM 686 N N . LEU A 1 92 ? -12.929 -2.558 17.890 1.00 91.88 92 LEU A N 1
ATOM 687 C CA . LEU A 1 92 ? -13.615 -2.073 16.692 1.00 91.88 92 LEU A CA 1
ATOM 688 C C . LEU A 1 92 ? -12.635 -1.421 15.707 1.00 91.88 92 LEU A C 1
ATOM 690 O O . LEU A 1 92 ? -12.749 -1.630 14.503 1.00 91.88 92 LEU A O 1
ATOM 694 N N . ALA A 1 93 ? -11.650 -0.672 16.209 1.00 89.31 93 ALA A N 1
ATOM 695 C CA . ALA A 1 93 ? -10.609 -0.078 15.379 1.00 89.31 93 ALA A CA 1
ATOM 696 C C . ALA A 1 93 ? -9.704 -1.135 14.727 1.00 89.31 93 ALA A C 1
ATOM 698 O O . ALA A 1 93 ? -9.340 -0.969 13.565 1.00 89.31 93 ALA A O 1
ATOM 699 N N . ALA A 1 94 ? -9.361 -2.211 15.446 1.00 88.25 94 ALA A N 1
ATOM 700 C CA . ALA A 1 94 ? -8.576 -3.321 14.907 1.00 88.25 94 ALA A CA 1
ATOM 701 C C . ALA A 1 94 ? -9.333 -4.048 13.787 1.00 88.25 94 ALA A C 1
ATOM 703 O O . ALA A 1 94 ? -8.834 -4.093 12.671 1.00 88.25 94 ALA A O 1
ATOM 704 N N . ILE A 1 95 ? -10.576 -4.479 14.040 1.00 89.81 95 ILE A N 1
ATOM 705 C CA . ILE A 1 95 ? -11.413 -5.175 13.044 1.00 89.81 95 ILE A CA 1
ATOM 706 C C . ILE A 1 95 ? -11.551 -4.341 11.764 1.00 89.81 95 ILE A C 1
ATOM 708 O O . ILE A 1 95 ? -11.327 -4.836 10.665 1.00 89.81 95 ILE A O 1
ATOM 712 N N . ARG A 1 96 ? -11.858 -3.046 11.902 1.00 92.56 96 ARG A N 1
ATOM 713 C CA . ARG A 1 96 ? -11.979 -2.152 10.743 1.00 92.56 96 ARG A CA 1
ATOM 714 C C . ARG A 1 96 ? -10.653 -1.910 10.038 1.00 92.56 96 ARG A C 1
ATOM 716 O O . ARG A 1 96 ? -10.640 -1.767 8.822 1.00 92.56 96 ARG A O 1
ATOM 723 N N . SER A 1 97 ? -9.549 -1.824 10.780 1.00 91.69 97 SER A N 1
ATOM 724 C CA . SER A 1 97 ? -8.223 -1.693 10.168 1.00 91.69 97 SER A CA 1
ATOM 725 C C . SER A 1 97 ? -7.891 -2.930 9.340 1.00 91.69 97 SER A C 1
ATOM 727 O O . SER A 1 97 ? -7.443 -2.770 8.214 1.00 91.69 97 SER A O 1
ATOM 729 N N . ASP A 1 98 ? -8.192 -4.128 9.843 1.00 90.25 98 ASP A N 1
ATOM 730 C CA . ASP A 1 98 ? -7.959 -5.383 9.124 1.00 90.25 98 ASP A CA 1
ATOM 731 C C . ASP A 1 98 ? -8.805 -5.459 7.837 1.00 90.25 98 ASP A C 1
ATOM 733 O O . ASP A 1 98 ? -8.304 -5.834 6.778 1.00 90.25 98 ASP A O 1
ATOM 737 N N . GLU A 1 99 ? -10.073 -5.034 7.886 1.00 93.19 99 GLU A N 1
ATOM 738 C CA . GLU A 1 99 ? -10.937 -4.929 6.698 1.00 93.19 99 GLU A CA 1
ATOM 739 C C . GLU A 1 99 ? -10.387 -3.931 5.664 1.00 93.19 99 GLU A C 1
ATOM 741 O O . GLU A 1 99 ? -10.384 -4.207 4.460 1.00 93.19 99 GLU A O 1
ATOM 746 N N . ILE A 1 100 ? -9.897 -2.779 6.131 1.00 94.56 100 ILE A N 1
ATOM 747 C CA . ILE A 1 100 ? -9.272 -1.750 5.292 1.00 94.56 100 ILE A CA 1
ATOM 748 C C . ILE A 1 100 ? -7.973 -2.270 4.672 1.00 94.56 100 ILE A C 1
ATOM 750 O O . ILE A 1 100 ? -7.736 -2.025 3.490 1.00 94.56 100 ILE A O 1
ATOM 754 N N . ASP A 1 101 ? -7.155 -3.000 5.428 1.00 91.69 101 ASP A N 1
ATOM 755 C CA . ASP A 1 101 ? -5.894 -3.567 4.955 1.00 91.69 101 ASP A CA 1
ATOM 756 C C . ASP A 1 101 ? -6.144 -4.664 3.906 1.00 91.69 101 ASP A C 1
ATOM 758 O O . ASP A 1 101 ? -5.494 -4.670 2.859 1.00 91.69 101 ASP A O 1
ATOM 762 N N . LEU A 1 102 ? -7.155 -5.520 4.094 1.00 93.81 102 LEU A N 1
ATOM 763 C CA . LEU A 1 102 ? -7.587 -6.480 3.069 1.00 93.81 102 LEU A CA 1
ATOM 764 C C . LEU A 1 102 ? -8.097 -5.782 1.801 1.00 93.81 102 LEU A C 1
ATOM 766 O O . LEU A 1 102 ? -7.762 -6.188 0.687 1.00 93.81 102 LEU A O 1
ATOM 770 N N . ALA A 1 103 ? -8.888 -4.716 1.947 1.00 94.88 103 ALA A N 1
ATOM 771 C CA . ALA A 1 103 ? -9.350 -3.926 0.809 1.00 94.88 103 ALA A CA 1
ATOM 772 C C . ALA A 1 103 ? -8.193 -3.204 0.097 1.00 94.88 103 ALA A C 1
ATOM 774 O O . ALA A 1 103 ? -8.215 -3.077 -1.127 1.00 94.88 103 ALA A O 1
ATOM 775 N N . LYS A 1 104 ? -7.181 -2.748 0.845 1.00 94.25 104 LYS A N 1
ATOM 776 C CA . LYS A 1 104 ? -5.958 -2.143 0.308 1.00 94.25 104 LYS A CA 1
ATOM 777 C C . LYS A 1 104 ? -5.149 -3.155 -0.492 1.00 94.25 104 LYS A C 1
ATOM 779 O O . LYS A 1 104 ? -4.691 -2.811 -1.574 1.00 94.25 104 LYS A O 1
ATOM 784 N N . LEU A 1 105 ? -4.991 -4.379 0.011 1.00 94.12 105 LEU A N 1
ATOM 785 C CA . LEU A 1 105 ? -4.279 -5.444 -0.699 1.00 94.12 105 LEU A CA 1
ATOM 786 C C . LEU A 1 105 ? -4.931 -5.750 -2.051 1.00 94.12 105 LEU A C 1
ATOM 788 O O . LEU A 1 105 ? -4.245 -5.704 -3.065 1.00 94.12 105 LEU A O 1
ATOM 792 N N . ARG A 1 106 ? -6.257 -5.927 -2.091 1.00 94.88 106 ARG A N 1
ATOM 793 C CA . ARG A 1 106 ? -6.987 -6.134 -3.358 1.00 94.88 106 ARG A CA 1
ATOM 794 C C . ARG A 1 106 ? -6.820 -4.963 -4.325 1.00 94.88 106 ARG A C 1
ATOM 796 O O . ARG A 1 106 ? -6.583 -5.156 -5.509 1.00 94.88 106 ARG A O 1
ATOM 803 N N . ALA A 1 107 ? -6.898 -3.733 -3.820 1.00 94.81 107 ALA A N 1
ATOM 804 C CA . ALA A 1 107 ? -6.698 -2.557 -4.658 1.00 94.81 107 ALA A CA 1
ATOM 805 C C . ALA A 1 107 ? -5.251 -2.419 -5.160 1.00 94.81 107 ALA A C 1
ATOM 807 O O . ALA A 1 107 ? -5.041 -1.875 -6.240 1.00 94.81 107 ALA A O 1
ATOM 808 N N . LEU A 1 108 ? -4.260 -2.898 -4.400 1.00 93.19 108 LEU A N 1
ATOM 809 C CA . LEU A 1 108 ? -2.867 -2.963 -4.844 1.00 93.19 108 LEU A CA 1
ATOM 810 C C . LEU A 1 108 ? -2.671 -4.013 -5.939 1.00 93.19 108 LEU A C 1
ATOM 812 O O . LEU A 1 108 ? -1.942 -3.739 -6.885 1.00 93.19 108 LEU A O 1
ATOM 816 N N . GLU A 1 109 ? -3.332 -5.167 -5.850 1.00 94.19 109 GLU A N 1
ATOM 817 C CA . GLU A 1 109 ? -3.325 -6.185 -6.912 1.00 94.19 109 GLU A CA 1
ATOM 818 C C . GLU A 1 109 ? -3.929 -5.625 -8.211 1.00 94.19 109 GLU A C 1
ATOM 820 O O . GLU A 1 109 ? -3.278 -5.635 -9.255 1.00 94.19 109 GLU A O 1
ATOM 825 N N . GLU A 1 110 ? -5.114 -5.010 -8.140 1.00 94.44 110 GLU A N 1
ATOM 826 C CA . GLU A 1 110 ? -5.730 -4.340 -9.297 1.00 94.44 110 GLU A CA 1
ATOM 827 C C . GLU A 1 110 ? -4.862 -3.195 -9.848 1.00 94.44 110 GLU A C 1
ATOM 829 O O . GLU A 1 110 ? -4.833 -2.929 -11.054 1.00 94.44 110 GLU A O 1
ATOM 834 N N . PHE A 1 111 ? -4.171 -2.469 -8.965 1.00 94.56 111 PHE A N 1
ATOM 835 C CA . PHE A 1 111 ? -3.247 -1.413 -9.362 1.00 94.56 111 PHE A CA 1
ATOM 836 C C . PHE A 1 111 ? -2.023 -1.979 -10.087 1.00 94.56 111 PHE A C 1
ATOM 838 O O . PHE A 1 111 ? -1.613 -1.402 -11.091 1.00 94.56 111 PHE A O 1
ATOM 845 N N . GLN A 1 112 ? -1.478 -3.114 -9.641 1.00 93.88 112 GLN A N 1
ATOM 846 C CA . GLN A 1 112 ? -0.362 -3.786 -10.309 1.00 93.88 112 GLN A CA 1
ATOM 847 C C . GLN A 1 112 ? -0.731 -4.214 -11.730 1.00 93.88 112 GLN A C 1
ATOM 849 O O . GLN A 1 112 ? 0.035 -3.950 -12.652 1.00 93.88 112 GLN A O 1
ATOM 854 N N . GLU A 1 113 ? -1.919 -4.781 -11.947 1.00 94.50 113 GLU A N 1
ATOM 855 C CA . GLU A 1 113 ? -2.379 -5.136 -13.298 1.00 94.50 113 GLU A CA 1
ATOM 856 C C . GLU A 1 113 ? -2.456 -3.907 -14.218 1.00 94.50 113 GLU A C 1
ATOM 858 O O . GLU A 1 113 ? -1.964 -3.920 -15.353 1.00 94.50 113 GLU A O 1
ATOM 863 N N . LYS A 1 114 ? -3.017 -2.801 -13.710 1.00 94.50 114 LYS A N 1
ATOM 864 C CA . LYS A 1 114 ? -3.079 -1.521 -14.434 1.00 94.50 114 LYS A CA 1
ATOM 865 C C . LYS A 1 114 ? -1.687 -0.953 -14.702 1.00 94.50 114 LYS A C 1
ATOM 867 O O . LYS A 1 114 ? -1.443 -0.449 -15.797 1.00 94.50 114 LYS A O 1
ATOM 872 N N . GLN A 1 115 ? -0.774 -1.060 -13.739 1.00 95.19 115 GLN A N 1
ATOM 873 C CA . GLN A 1 115 ? 0.616 -0.636 -13.867 1.00 95.19 115 GLN A CA 1
ATOM 874 C C . GLN A 1 115 ? 1.342 -1.443 -14.945 1.00 95.19 115 GLN A C 1
ATOM 876 O O . GLN A 1 115 ? 2.014 -0.851 -15.786 1.00 95.19 115 GLN A O 1
ATOM 881 N N . THR A 1 116 ? 1.185 -2.768 -14.975 1.00 95.44 116 THR A N 1
ATOM 882 C CA . THR A 1 116 ? 1.772 -3.620 -16.016 1.00 95.44 116 THR A CA 1
ATOM 883 C C . THR A 1 116 ? 1.241 -3.244 -17.398 1.00 95.44 116 THR A C 1
ATOM 885 O O . THR A 1 116 ? 2.030 -3.064 -18.326 1.00 95.44 116 THR A O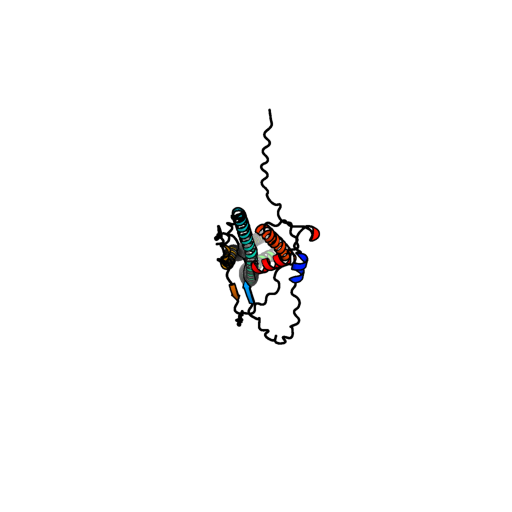 1
ATOM 888 N N . ALA A 1 117 ? -0.073 -3.050 -17.539 1.00 96.12 117 ALA A N 1
ATOM 889 C CA . ALA A 1 117 ? -0.676 -2.625 -18.802 1.00 96.12 117 ALA A CA 1
ATOM 890 C C . ALA A 1 117 ? -0.216 -1.221 -19.239 1.00 96.12 117 ALA A C 1
ATOM 892 O O . ALA A 1 117 ? -0.021 -0.968 -20.428 1.00 96.12 117 ALA A O 1
ATOM 893 N N . TYR A 1 118 ? -0.034 -0.299 -18.291 1.00 96.62 118 TYR A N 1
ATOM 894 C CA . TYR A 1 118 ? 0.492 1.036 -18.563 1.00 96.62 118 TYR A CA 1
ATOM 895 C C . TYR A 1 118 ? 1.958 0.990 -19.004 1.00 96.62 118 TYR A C 1
ATOM 897 O O . TYR A 1 118 ? 2.304 1.573 -20.029 1.00 96.62 118 TYR A O 1
ATOM 905 N N . LEU A 1 119 ? 2.805 0.244 -18.291 1.00 96.38 119 LEU A N 1
ATOM 906 C CA . LEU A 1 119 ? 4.212 0.074 -18.649 1.00 96.38 119 LEU A CA 1
ATOM 907 C C . LEU A 1 119 ? 4.379 -0.586 -20.017 1.00 96.38 119 LEU A C 1
ATOM 909 O O . LEU A 1 119 ? 5.238 -0.154 -20.776 1.00 96.38 119 LEU A O 1
ATOM 913 N N . ALA A 1 120 ? 3.539 -1.562 -20.372 1.00 97.50 120 ALA A N 1
ATOM 914 C CA . ALA A 1 120 ? 3.541 -2.142 -21.715 1.00 97.50 120 ALA A CA 1
ATOM 915 C C . ALA A 1 120 ? 3.347 -1.063 -22.798 1.00 97.50 120 ALA A C 1
ATOM 917 O O . ALA A 1 120 ? 4.150 -0.972 -23.721 1.00 97.50 120 ALA A O 1
ATOM 918 N N . LYS A 1 121 ? 2.372 -0.158 -22.622 1.00 97.44 121 LYS A N 1
ATOM 919 C CA . LYS A 1 121 ? 2.157 0.974 -23.543 1.00 97.44 121 LYS A CA 1
ATOM 920 C C . LYS A 1 121 ? 3.347 1.936 -23.591 1.00 97.44 121 LYS A C 1
ATOM 922 O O . LYS A 1 121 ? 3.674 2.446 -24.658 1.00 97.44 121 LYS A O 1
ATOM 927 N N . VAL A 1 122 ? 3.987 2.197 -22.450 1.00 97.75 122 VAL A N 1
ATOM 928 C CA . VAL A 1 122 ? 5.195 3.038 -22.379 1.00 97.75 122 VAL A CA 1
ATOM 929 C C . VAL A 1 122 ? 6.352 2.384 -23.140 1.00 97.75 122 VAL A C 1
ATOM 931 O O . VAL A 1 122 ? 7.065 3.065 -23.873 1.00 97.75 122 VAL A O 1
ATOM 934 N N . TYR A 1 123 ? 6.520 1.065 -23.026 1.00 97.31 123 TYR A N 1
ATOM 935 C CA . TYR A 1 123 ? 7.529 0.331 -23.788 1.00 97.31 123 TYR A CA 1
ATOM 936 C C . TYR A 1 123 ? 7.228 0.296 -25.287 1.00 97.31 123 TYR A C 1
ATOM 938 O O . TYR A 1 123 ? 8.160 0.451 -26.073 1.00 97.31 123 TYR A O 1
ATOM 946 N N . ASP A 1 124 ? 5.963 0.184 -25.696 1.00 98.00 124 ASP A N 1
ATOM 947 C CA . ASP A 1 124 ? 5.577 0.291 -27.109 1.00 98.00 124 ASP A CA 1
ATOM 948 C C . ASP A 1 124 ? 5.933 1.674 -27.682 1.00 98.00 124 ASP A C 1
ATOM 950 O O . ASP A 1 124 ? 6.471 1.788 -28.785 1.00 98.00 124 ASP A O 1
ATOM 954 N N . GLN A 1 125 ? 5.702 2.742 -26.912 1.00 97.75 125 GLN A N 1
ATOM 955 C CA . GLN A 1 125 ? 6.100 4.104 -27.285 1.00 97.75 125 GLN A CA 1
ATOM 956 C C . GLN A 1 125 ? 7.624 4.262 -27.351 1.00 97.75 125 GLN A C 1
ATOM 958 O O . GLN A 1 125 ? 8.142 4.869 -28.289 1.00 97.75 125 GLN A O 1
ATOM 963 N N . LEU A 1 126 ? 8.353 3.690 -26.389 1.00 97.50 126 LEU A N 1
ATOM 964 C CA . LEU A 1 126 ? 9.815 3.687 -26.398 1.00 97.50 126 LEU A CA 1
ATOM 965 C C . LEU A 1 126 ? 10.359 2.937 -27.620 1.00 97.50 126 LEU A C 1
ATOM 967 O O . LEU A 1 126 ? 11.312 3.395 -28.251 1.00 97.50 126 LEU A O 1
ATOM 971 N N . PHE A 1 127 ? 9.737 1.815 -27.977 1.00 97.94 127 PHE A N 1
ATOM 972 C CA . PHE A 1 127 ? 10.096 1.041 -29.155 1.00 97.94 127 PHE A CA 1
ATOM 973 C C . PHE A 1 127 ? 9.846 1.829 -30.444 1.00 97.94 127 PHE A C 1
ATOM 975 O O . PHE A 1 127 ? 10.724 1.870 -31.300 1.00 97.94 127 PHE A O 1
ATOM 982 N N . ALA A 1 128 ? 8.722 2.541 -30.557 1.00 97.81 128 ALA A N 1
ATOM 983 C CA . ALA A 1 128 ? 8.459 3.422 -31.697 1.00 97.81 128 ALA A CA 1
ATOM 984 C C . ALA A 1 128 ? 9.524 4.531 -31.838 1.00 97.81 128 ALA A C 1
ATOM 986 O O . ALA A 1 128 ? 10.042 4.757 -32.933 1.00 97.81 128 ALA A O 1
ATOM 987 N N . ILE A 1 129 ? 9.924 5.167 -30.727 1.00 96.88 129 ILE A N 1
ATOM 988 C CA . ILE A 1 129 ? 11.019 6.157 -30.709 1.00 96.88 129 ILE A CA 1
ATOM 989 C C . ILE A 1 129 ? 12.340 5.512 -31.154 1.00 96.88 129 ILE A C 1
ATOM 991 O O . ILE A 1 129 ? 13.097 6.100 -31.930 1.00 96.88 129 ILE A O 1
ATOM 995 N N . PHE A 1 130 ? 12.622 4.298 -30.674 1.00 97.75 130 PHE A N 1
ATOM 996 C CA . PHE A 1 130 ? 13.807 3.547 -31.071 1.00 97.75 130 PHE A CA 1
ATOM 997 C C . PHE A 1 130 ? 13.797 3.203 -32.563 1.00 97.75 130 PHE A C 1
ATOM 999 O O . PHE A 1 130 ? 14.834 3.331 -33.206 1.00 97.75 130 PHE A O 1
ATOM 1006 N N . GLU A 1 131 ? 12.663 2.799 -33.139 1.00 98.06 131 GLU A N 1
ATOM 1007 C CA . GLU A 1 131 ? 12.571 2.490 -34.567 1.00 98.06 131 GLU A CA 1
ATOM 1008 C C . GLU A 1 131 ? 12.897 3.701 -35.444 1.00 98.06 131 GLU A C 1
ATOM 1010 O O . GLU A 1 131 ? 13.631 3.566 -36.426 1.00 98.06 131 GLU A O 1
ATOM 1015 N N . GLU A 1 132 ? 12.369 4.880 -35.107 1.00 96.69 132 GLU A N 1
ATOM 1016 C CA . GLU A 1 132 ? 12.675 6.129 -35.815 1.00 96.69 132 GLU A CA 1
ATOM 1017 C C . GLU A 1 132 ? 14.172 6.448 -35.737 1.00 96.69 132 GLU A C 1
ATOM 1019 O O . GLU A 1 132 ? 14.838 6.644 -36.758 1.00 96.69 132 GLU A O 1
ATOM 1024 N N . TYR A 1 133 ? 14.728 6.394 -34.528 1.00 97.50 133 TYR A N 1
ATOM 1025 C CA . TYR A 1 133 ? 16.154 6.578 -34.286 1.00 97.50 133 TYR A CA 1
ATOM 1026 C C . TYR A 1 133 ? 17.018 5.562 -35.052 1.00 97.50 133 TYR A C 1
ATOM 1028 O O . TYR A 1 133 ? 18.006 5.935 -35.690 1.00 97.50 133 TYR A O 1
ATOM 1036 N N . ALA A 1 134 ? 16.647 4.281 -35.052 1.00 97.19 134 ALA A N 1
ATOM 1037 C CA . ALA A 1 134 ? 17.390 3.208 -35.704 1.00 97.19 134 ALA A CA 1
ATOM 1038 C C . ALA A 1 134 ? 17.381 3.348 -37.234 1.00 97.19 134 ALA A C 1
ATOM 1040 O O . ALA A 1 134 ? 18.433 3.178 -37.864 1.00 97.19 134 ALA A O 1
ATOM 1041 N N . LYS A 1 135 ? 16.231 3.717 -37.825 1.00 97.44 135 LYS A N 1
ATOM 1042 C CA . LYS A 1 135 ? 16.092 4.018 -39.264 1.00 97.44 135 LYS A CA 1
ATOM 1043 C C . LYS A 1 135 ? 17.054 5.122 -39.695 1.00 97.44 135 LYS A C 1
ATOM 1045 O O . LYS A 1 135 ? 17.643 5.047 -40.773 1.00 97.44 135 LYS A O 1
ATOM 1050 N N . GLU A 1 136 ? 17.264 6.117 -38.842 1.00 96.12 136 GLU A N 1
ATOM 1051 C CA . GLU A 1 136 ? 18.152 7.235 -39.130 1.00 96.12 136 GLU A CA 1
ATOM 1052 C C . GLU A 1 136 ? 19.629 6.971 -38.836 1.00 96.12 136 GLU A C 1
ATOM 1054 O O . GLU A 1 136 ? 20.497 7.420 -39.597 1.00 96.12 136 GLU A O 1
ATOM 1059 N N . ARG A 1 137 ? 19.929 6.289 -37.731 1.00 96.44 137 ARG A N 1
ATOM 1060 C CA . ARG A 1 137 ? 21.292 6.036 -37.257 1.00 96.44 137 ARG A CA 1
ATOM 1061 C C . ARG A 1 137 ? 21.985 4.939 -38.048 1.00 96.44 137 ARG A C 1
ATOM 1063 O O . ARG A 1 137 ? 23.156 5.098 -38.395 1.00 96.44 137 ARG A O 1
ATOM 1070 N N . GLY A 1 138 ? 21.286 3.839 -38.328 1.00 94.94 138 GLY A N 1
ATOM 1071 C CA . GLY A 1 138 ? 21.854 2.637 -38.945 1.00 94.94 138 GLY A CA 1
ATOM 1072 C C . GLY A 1 138 ? 22.638 2.930 -40.231 1.00 94.94 138 GLY A C 1
ATOM 1073 O O . GLY A 1 138 ? 23.834 2.626 -40.285 1.00 94.94 138 GLY A O 1
ATOM 1074 N N . PRO A 1 139 ? 22.032 3.593 -41.235 1.00 97.12 139 PRO A N 1
ATOM 1075 C CA . PRO A 1 139 ? 22.718 3.934 -42.481 1.00 97.12 139 PRO A CA 1
ATOM 1076 C C . PRO A 1 139 ? 23.915 4.874 -42.284 1.00 97.12 139 PRO A C 1
ATOM 1078 O O . PRO A 1 139 ? 24.955 4.688 -42.918 1.00 97.12 139 PRO A O 1
ATOM 1081 N N . LYS A 1 140 ? 23.796 5.869 -41.391 1.00 94.19 140 LYS A N 1
ATOM 1082 C CA . LYS A 1 140 ? 24.865 6.846 -41.113 1.00 94.19 140 LYS A CA 1
ATOM 1083 C C . LYS A 1 140 ? 26.076 6.170 -40.467 1.00 94.19 140 LYS A C 1
ATOM 1085 O O . LYS A 1 140 ? 27.208 6.420 -40.881 1.00 94.19 140 LYS A O 1
ATOM 1090 N N . ASN A 1 141 ? 25.835 5.272 -39.511 1.00 93.69 141 ASN A N 1
ATOM 1091 C CA . ASN A 1 141 ? 26.894 4.516 -38.852 1.00 93.69 141 ASN A CA 1
ATOM 1092 C C . ASN A 1 141 ? 27.569 3.528 -39.817 1.00 93.69 141 ASN A C 1
ATOM 1094 O O . ASN A 1 141 ? 28.787 3.552 -39.966 1.00 93.69 141 ASN A O 1
ATOM 1098 N N . ALA A 1 142 ? 26.783 2.750 -40.569 1.00 94.19 142 ALA A N 1
ATOM 1099 C CA . ALA A 1 142 ? 27.313 1.817 -41.565 1.00 94.19 142 ALA A CA 1
ATOM 1100 C C . ALA A 1 142 ? 28.163 2.525 -42.638 1.00 94.19 142 ALA A C 1
ATOM 1102 O O . ALA A 1 142 ? 29.211 2.021 -43.049 1.00 94.19 142 ALA A O 1
ATOM 1103 N N . ARG A 1 143 ? 27.747 3.723 -43.076 1.00 91.88 143 ARG A N 1
ATOM 1104 C CA . ARG A 1 143 ? 28.520 4.538 -44.021 1.00 91.88 143 ARG A CA 1
ATOM 1105 C C . ARG A 1 143 ? 29.839 5.012 -43.417 1.00 91.88 143 ARG A C 1
ATOM 1107 O O . ARG A 1 143 ? 30.858 4.940 -44.104 1.00 91.88 143 ARG A O 1
ATOM 1114 N N . ALA A 1 144 ? 29.832 5.479 -42.170 1.00 89.69 144 ALA A N 1
ATOM 1115 C CA . ALA A 1 144 ? 31.050 5.891 -41.480 1.00 89.69 144 ALA A CA 1
ATOM 1116 C C . ALA A 1 144 ? 32.040 4.720 -41.351 1.00 89.69 144 ALA A C 1
ATOM 1118 O O . ALA A 1 144 ? 33.213 4.883 -41.683 1.00 89.69 144 ALA A O 1
ATOM 1119 N N . ASP A 1 145 ? 31.562 3.533 -40.972 1.00 88.94 145 ASP A N 1
ATOM 1120 C CA . ASP A 1 145 ? 32.390 2.329 -40.821 1.00 88.94 145 ASP A CA 1
ATOM 1121 C C . ASP A 1 145 ? 32.982 1.866 -42.161 1.00 88.94 145 ASP A C 1
ATOM 1123 O O . ASP A 1 145 ? 34.181 1.590 -42.264 1.00 88.94 145 ASP A O 1
ATOM 1127 N N . PHE A 1 146 ? 32.183 1.874 -43.232 1.00 88.25 146 PHE A N 1
ATOM 1128 C CA . PHE A 1 146 ? 32.665 1.564 -44.580 1.00 88.25 146 PHE A CA 1
ATOM 1129 C C . PHE A 1 146 ? 33.774 2.523 -45.041 1.00 88.25 146 PHE A C 1
ATOM 1131 O O . PHE A 1 146 ? 34.767 2.097 -45.642 1.00 88.25 146 PHE A O 1
ATOM 1138 N N . LEU A 1 147 ? 33.625 3.820 -44.749 1.00 84.00 147 LEU A N 1
ATOM 1139 C CA . LEU A 1 147 ? 34.631 4.833 -45.071 1.00 84.00 147 LEU A CA 1
ATOM 1140 C C . LEU A 1 147 ? 35.910 4.675 -44.235 1.00 84.00 147 LEU A C 1
ATOM 1142 O O . LEU A 1 147 ? 36.963 5.092 -44.698 1.00 84.00 147 LEU A O 1
ATOM 1146 N N . VAL A 1 148 ? 35.871 4.059 -43.053 1.00 81.69 148 VAL A N 1
ATOM 1147 C CA . VAL A 1 148 ? 37.081 3.767 -42.262 1.00 81.69 148 VAL A CA 1
ATOM 1148 C C . VAL A 1 148 ? 37.852 2.566 -42.828 1.00 81.69 148 VAL A C 1
ATOM 1150 O O . VAL A 1 148 ? 39.083 2.588 -42.862 1.00 81.69 148 VAL A O 1
ATOM 1153 N N . ILE A 1 149 ? 37.150 1.530 -43.302 1.00 70.44 149 ILE A N 1
ATOM 1154 C CA . ILE A 1 149 ? 37.759 0.280 -43.797 1.00 70.44 149 ILE A CA 1
ATOM 1155 C C . ILE A 1 149 ? 38.476 0.481 -45.141 1.00 70.44 149 ILE A C 1
ATOM 1157 O O . ILE A 1 149 ? 39.549 -0.085 -45.368 1.00 70.44 149 ILE A O 1
ATOM 1161 N N . ARG A 1 150 ? 37.930 1.312 -46.041 1.00 64.69 150 ARG A N 1
ATOM 1162 C CA . ARG A 1 150 ? 38.597 1.657 -47.307 1.00 64.69 150 ARG A CA 1
ATOM 1163 C C . ARG A 1 150 ? 39.748 2.640 -47.070 1.00 64.69 150 ARG A C 1
ATOM 1165 O O . ARG A 1 150 ? 39.598 3.846 -47.261 1.00 64.69 150 ARG A O 1
ATOM 1172 N N . LYS A 1 151 ? 40.925 2.119 -46.707 1.00 58.16 151 LYS A N 1
ATOM 1173 C CA . LYS A 1 151 ? 42.184 2.868 -46.831 1.00 58.16 151 LYS A CA 1
ATOM 1174 C C . LYS A 1 151 ? 42.434 3.182 -48.317 1.00 58.16 151 LYS A C 1
ATOM 1176 O O . LYS A 1 151 ? 42.367 2.260 -49.130 1.00 58.16 151 LYS A O 1
ATOM 1181 N N . PRO A 1 152 ? 42.757 4.428 -48.693 1.00 55.94 152 PRO A N 1
ATOM 1182 C CA . PRO A 1 152 ? 43.000 4.793 -50.091 1.00 55.94 152 PRO A CA 1
ATOM 1183 C C . PRO A 1 152 ? 44.312 4.233 -50.691 1.00 55.94 152 PRO A C 1
ATOM 1185 O O . PRO A 1 152 ? 44.629 4.532 -51.834 1.00 55.94 152 PRO A O 1
ATOM 1188 N N . ASP A 1 153 ? 45.071 3.392 -49.986 1.00 54.09 153 ASP A N 1
ATOM 1189 C CA . ASP A 1 153 ? 46.512 3.224 -50.246 1.00 54.09 153 ASP A CA 1
ATOM 1190 C C . ASP A 1 153 ? 46.955 2.033 -51.108 1.00 54.09 153 ASP A C 1
ATOM 1192 O O . ASP A 1 153 ? 48.144 1.730 -51.148 1.00 54.09 153 ASP A O 1
ATOM 1196 N N . LEU A 1 154 ? 46.065 1.359 -51.842 1.00 51.16 154 LEU A N 1
ATOM 1197 C CA . LEU A 1 154 ? 46.504 0.232 -52.688 1.00 51.16 154 LEU A CA 1
ATOM 1198 C C . LEU A 1 154 ? 46.498 0.504 -54.198 1.00 51.16 154 LEU A C 1
ATOM 1200 O O . LEU A 1 154 ? 47.145 -0.242 -54.925 1.00 51.16 154 LEU A O 1
ATOM 1204 N N . PHE A 1 155 ? 45.858 1.580 -54.684 1.00 52.50 155 PHE A N 1
ATOM 1205 C CA . PHE A 1 155 ? 45.758 1.841 -56.135 1.00 52.50 155 PHE A CA 1
ATOM 1206 C C . PHE A 1 155 ? 45.801 3.322 -56.563 1.00 52.50 155 PHE A C 1
ATOM 1208 O O . PHE A 1 155 ? 45.541 3.627 -57.727 1.00 52.50 155 PHE A O 1
ATOM 1215 N N . VAL A 1 156 ? 46.137 4.270 -55.680 1.00 53.94 156 VAL A N 1
ATOM 1216 C CA . VAL A 1 156 ? 46.253 5.686 -56.079 1.00 53.94 156 VAL A CA 1
ATOM 1217 C C . VAL A 1 156 ? 47.616 5.912 -56.733 1.00 53.94 156 VAL A C 1
ATOM 1219 O O . VAL A 1 156 ? 48.656 5.910 -56.075 1.00 53.94 156 VAL A O 1
ATOM 1222 N N . SER A 1 157 ? 47.623 6.080 -58.057 1.00 49.94 157 SER A N 1
ATOM 1223 C CA . SER A 1 157 ? 48.840 6.397 -58.805 1.00 49.94 157 SER A CA 1
ATOM 1224 C C . SER A 1 157 ? 49.441 7.710 -58.287 1.00 49.94 157 SER A C 1
ATOM 1226 O O . SER A 1 157 ? 48.725 8.704 -58.159 1.00 49.94 157 SER A O 1
ATOM 1228 N N . ARG A 1 158 ? 50.753 7.720 -58.014 1.00 54.03 158 ARG A N 1
ATOM 1229 C CA . ARG A 1 158 ? 51.538 8.818 -57.403 1.00 54.03 158 ARG A CA 1
ATOM 1230 C C . ARG A 1 158 ? 51.536 10.156 -58.171 1.00 54.03 158 ARG A C 1
ATOM 1232 O O . ARG A 1 158 ? 52.293 11.055 -57.828 1.00 54.03 158 ARG A O 1
ATOM 1239 N N . THR A 1 159 ? 50.737 10.301 -59.222 1.00 50.94 159 THR A N 1
ATOM 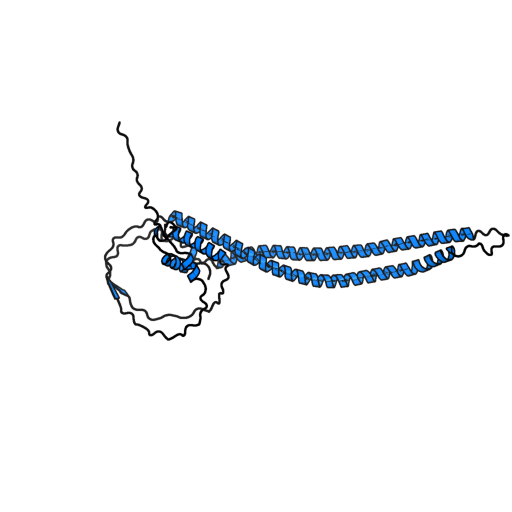1240 C CA . THR A 1 159 ? 50.835 11.392 -60.198 1.00 50.94 159 THR A CA 1
ATOM 1241 C C . THR A 1 159 ? 49.843 12.538 -59.989 1.00 50.94 159 THR A C 1
ATOM 1243 O O . THR A 1 159 ? 49.983 13.553 -60.668 1.00 50.94 159 THR A O 1
ATOM 1246 N N . ARG A 1 160 ? 48.885 12.463 -59.048 1.00 51.91 160 ARG A N 1
ATOM 1247 C CA . ARG A 1 160 ? 48.033 13.616 -58.674 1.00 51.91 160 ARG A CA 1
ATOM 1248 C C . ARG A 1 160 ? 47.692 13.620 -57.176 1.00 51.91 160 ARG A C 1
ATOM 1250 O O . ARG A 1 160 ? 47.133 12.633 -56.702 1.00 51.91 160 ARG A O 1
ATOM 1257 N N . PRO A 1 161 ? 47.956 14.708 -56.427 1.00 53.72 161 PRO A N 1
ATOM 1258 C CA . PRO A 1 161 ? 47.476 14.840 -55.058 1.00 53.72 161 PRO A CA 1
ATOM 1259 C C . PRO A 1 161 ? 45.963 15.076 -55.094 1.00 53.72 161 PRO A C 1
ATOM 1261 O O . PRO A 1 161 ? 45.487 16.181 -55.336 1.00 53.72 161 PRO A O 1
ATOM 1264 N N . THR A 1 162 ? 45.175 14.022 -54.915 1.00 59.84 162 THR A N 1
ATOM 1265 C CA . THR A 1 162 ? 43.728 14.155 -54.739 1.00 59.84 162 THR A CA 1
ATOM 1266 C C . THR A 1 162 ? 43.418 14.403 -53.266 1.00 59.84 162 THR A C 1
ATOM 1268 O O . THR A 1 162 ? 43.728 13.552 -52.434 1.00 59.84 162 THR A O 1
ATOM 1271 N N . ASN A 1 163 ? 42.707 15.494 -52.950 1.00 68.75 163 ASN A N 1
ATOM 1272 C CA . ASN A 1 163 ? 42.151 15.817 -51.617 1.00 68.75 163 ASN A CA 1
ATOM 1273 C C . ASN A 1 163 ? 41.140 14.771 -51.083 1.00 68.75 163 ASN A C 1
ATOM 1275 O O . ASN A 1 163 ? 40.425 15.011 -50.116 1.00 68.75 163 ASN A O 1
ATOM 1279 N N . PHE A 1 164 ? 41.063 13.593 -51.701 1.00 71.62 164 PHE A N 1
ATOM 1280 C CA . PHE A 1 164 ? 40.119 12.523 -51.407 1.00 71.62 164 PHE A CA 1
ATOM 1281 C C . PHE A 1 164 ? 40.226 12.026 -49.962 1.00 71.62 164 PHE A C 1
ATOM 1283 O O . PHE A 1 164 ? 39.212 11.871 -49.291 1.00 71.62 164 PHE A O 1
ATOM 1290 N N . ALA A 1 165 ? 41.448 11.845 -49.453 1.00 75.50 165 ALA A N 1
ATOM 1291 C CA . ALA A 1 165 ? 41.662 11.429 -48.068 1.00 75.50 165 ALA A CA 1
ATOM 1292 C C . ALA A 1 165 ? 41.172 12.484 -47.060 1.00 75.50 165 ALA A C 1
ATOM 1294 O O . ALA A 1 165 ? 40.688 12.134 -45.985 1.00 75.50 165 ALA A O 1
ATOM 1295 N N . GLN A 1 166 ? 41.276 13.770 -47.406 1.00 81.12 166 GLN A N 1
ATOM 1296 C CA . GLN A 1 166 ? 40.778 14.859 -46.571 1.00 81.12 166 GLN A CA 1
ATOM 1297 C C . GLN A 1 166 ? 39.244 14.908 -46.589 1.00 81.12 166 GLN A C 1
ATOM 1299 O O . GLN A 1 166 ? 38.635 14.868 -45.524 1.00 81.12 166 GLN A O 1
ATOM 1304 N N . LEU A 1 167 ? 38.624 14.856 -47.773 1.00 82.69 167 LEU A N 1
ATOM 1305 C CA . LEU A 1 167 ? 37.163 14.801 -47.925 1.00 82.69 167 LEU A CA 1
ATOM 1306 C C . LEU A 1 167 ? 36.548 13.576 -47.222 1.00 82.69 167 LEU A C 1
ATOM 1308 O O . LEU A 1 167 ? 35.498 13.672 -46.594 1.00 82.69 167 LEU A O 1
ATOM 1312 N N . GLN A 1 168 ? 37.221 12.423 -47.271 1.00 83.12 168 GLN A N 1
ATOM 1313 C CA . GLN A 1 168 ? 36.804 11.207 -46.567 1.00 83.12 168 GLN A CA 1
ATOM 1314 C C . GLN A 1 168 ? 36.847 11.382 -45.043 1.00 83.12 168 GLN A C 1
ATOM 1316 O O . GLN A 1 168 ? 35.927 10.951 -44.350 1.00 83.12 168 GLN A O 1
ATOM 1321 N N . ARG A 1 169 ? 37.896 12.024 -44.509 1.00 85.75 169 ARG A N 1
ATOM 1322 C CA . ARG A 1 169 ? 38.000 12.329 -43.072 1.00 85.75 169 ARG A CA 1
ATOM 1323 C C . ARG A 1 169 ? 36.921 13.314 -42.626 1.00 85.75 169 ARG A C 1
ATOM 1325 O O . ARG A 1 169 ? 36.299 13.079 -41.594 1.00 85.75 169 ARG A O 1
ATOM 1332 N N . GLU A 1 170 ? 36.688 14.372 -43.398 1.00 89.69 170 GLU A N 1
ATOM 1333 C CA . GLU A 1 170 ? 35.646 15.371 -43.128 1.00 89.69 170 GLU A CA 1
ATOM 1334 C C . GLU A 1 170 ? 34.252 14.728 -43.101 1.00 89.69 170 GLU A C 1
ATOM 1336 O O . GLU A 1 170 ? 33.483 14.954 -42.165 1.00 89.69 170 GLU A O 1
ATOM 1341 N N . GLU A 1 171 ? 33.958 13.837 -44.051 1.00 89.62 171 GLU A N 1
ATOM 1342 C CA . GLU A 1 171 ? 32.686 13.111 -44.095 1.00 89.62 171 GLU A CA 1
ATOM 1343 C C . GLU A 1 171 ? 32.518 12.142 -42.912 1.00 89.62 171 GLU A C 1
ATOM 1345 O O . GLU A 1 171 ? 31.448 12.086 -42.308 1.00 89.62 171 GLU A O 1
ATOM 1350 N N . ILE A 1 172 ? 33.571 11.418 -42.509 1.00 90.88 172 ILE A N 1
ATOM 1351 C CA . ILE A 1 172 ? 33.526 10.557 -41.312 1.00 90.88 172 ILE A CA 1
ATOM 1352 C C . ILE A 1 172 ? 33.229 11.390 -40.058 1.00 90.88 172 ILE A C 1
ATOM 1354 O O . ILE A 1 172 ? 32.396 10.997 -39.239 1.00 90.88 172 ILE A O 1
ATOM 1358 N N . VAL A 1 173 ? 33.895 12.538 -39.897 1.00 94.44 173 VAL A N 1
ATOM 1359 C CA . VAL A 1 173 ? 33.683 13.445 -38.756 1.00 94.44 173 VAL A CA 1
ATOM 1360 C C . VAL A 1 173 ? 32.246 13.962 -38.749 1.00 94.44 173 VAL A C 1
ATOM 1362 O O . VAL A 1 173 ? 31.591 13.940 -37.702 1.00 94.44 173 VAL A O 1
ATOM 1365 N N . ARG A 1 174 ? 31.721 14.357 -39.914 1.00 95.94 174 ARG A N 1
ATOM 1366 C CA . ARG A 1 174 ? 30.332 14.794 -40.065 1.00 95.94 174 ARG A CA 1
ATOM 1367 C C . ARG A 1 174 ? 29.351 13.689 -39.673 1.00 95.94 174 ARG A C 1
ATOM 1369 O O . ARG A 1 174 ? 28.473 13.932 -38.849 1.00 95.94 174 ARG A O 1
ATOM 1376 N N . LEU A 1 175 ? 29.512 12.477 -40.208 1.00 95.25 175 LEU A N 1
ATOM 1377 C CA . LEU A 1 175 ? 28.624 11.345 -39.920 1.00 95.25 175 LEU A CA 1
ATOM 1378 C C . LEU A 1 175 ? 28.641 10.966 -38.438 1.00 95.25 175 LEU A C 1
ATOM 1380 O O . LEU A 1 175 ? 27.581 10.778 -37.850 1.00 95.25 175 LEU A O 1
ATOM 1384 N N . ARG A 1 176 ? 29.820 10.923 -37.808 1.00 94.25 176 ARG A N 1
ATOM 1385 C CA . ARG A 1 176 ? 29.944 10.675 -36.362 1.00 94.25 176 ARG A CA 1
ATOM 1386 C C . ARG A 1 176 ? 29.274 11.760 -35.526 1.00 94.25 176 ARG A C 1
ATOM 1388 O O . ARG A 1 176 ? 28.657 11.449 -34.514 1.00 94.25 176 ARG A O 1
ATOM 1395 N N . THR A 1 177 ? 29.366 13.017 -35.953 1.00 96.75 177 THR A N 1
ATOM 1396 C CA . THR A 1 177 ? 28.689 14.133 -35.277 1.00 96.75 177 THR A CA 1
ATOM 1397 C C . THR A 1 177 ? 27.170 13.992 -35.369 1.00 96.75 177 THR A C 1
ATOM 1399 O O . THR A 1 177 ? 26.491 14.137 -34.358 1.00 96.75 177 THR A O 1
ATOM 1402 N N . LEU A 1 178 ? 26.644 13.634 -36.546 1.00 96.44 178 LEU A N 1
ATOM 1403 C CA . LEU A 1 178 ? 25.214 13.375 -36.739 1.00 96.44 178 LEU A CA 1
ATOM 1404 C C . LEU A 1 178 ? 24.728 12.172 -35.919 1.00 96.44 178 LEU A C 1
ATOM 1406 O O . LEU A 1 178 ? 23.677 12.253 -35.296 1.00 96.44 178 LEU A O 1
ATOM 1410 N N . VAL A 1 179 ? 25.493 11.075 -35.876 1.00 96.94 179 VAL A N 1
ATOM 1411 C CA . VAL A 1 179 ? 25.173 9.917 -35.022 1.00 96.94 179 VAL A CA 1
ATOM 1412 C C . VAL A 1 179 ? 25.132 10.334 -33.555 1.00 96.94 179 VAL A C 1
ATOM 1414 O O . VAL A 1 179 ? 24.153 10.053 -32.882 1.00 96.94 179 VAL A O 1
ATOM 1417 N N . LYS A 1 180 ? 26.123 11.095 -33.077 1.00 97.12 180 LYS A N 1
ATOM 1418 C CA . LYS A 1 180 ? 26.130 11.587 -31.694 1.00 97.12 180 LYS A CA 1
ATOM 1419 C C . LYS A 1 180 ? 24.911 12.462 -31.378 1.00 97.12 180 LYS A C 1
ATOM 1421 O O . LYS A 1 180 ? 24.371 12.362 -30.284 1.00 97.12 180 LYS A O 1
ATOM 1426 N N . GLN A 1 181 ? 24.479 13.310 -32.312 1.00 97.38 181 GLN A N 1
ATOM 1427 C CA . GLN A 1 181 ? 23.261 14.112 -32.148 1.00 97.38 181 GLN A CA 1
ATOM 1428 C C . GLN A 1 181 ? 22.013 13.225 -32.031 1.00 97.38 181 GLN A C 1
ATOM 1430 O O . GLN A 1 181 ? 21.218 13.427 -31.114 1.00 97.38 181 GLN A O 1
ATOM 1435 N N . LEU A 1 182 ? 21.884 12.215 -32.896 1.00 97.44 182 LEU A N 1
ATOM 1436 C CA . LEU A 1 182 ? 20.792 11.238 -32.833 1.00 97.44 182 LEU A CA 1
ATOM 1437 C C . LEU A 1 182 ? 20.792 10.469 -31.509 1.00 97.44 182 LEU A C 1
ATOM 1439 O O . LEU A 1 182 ? 19.737 10.338 -30.897 1.00 97.44 182 LEU A O 1
ATOM 1443 N N . ASP A 1 183 ? 21.963 10.018 -31.049 1.00 97.31 183 ASP A N 1
ATOM 1444 C CA . ASP A 1 183 ? 22.120 9.321 -29.769 1.00 97.31 183 ASP A CA 1
ATOM 1445 C C . ASP A 1 183 ? 21.631 10.227 -28.618 1.00 97.31 183 ASP A C 1
ATOM 1447 O O . ASP A 1 183 ? 20.786 9.823 -27.823 1.00 97.31 183 ASP A O 1
ATOM 1451 N N . THR A 1 184 ? 22.056 11.500 -28.583 1.00 98.00 184 THR A N 1
ATOM 1452 C CA . THR A 1 184 ? 21.612 12.447 -27.541 1.00 98.00 184 THR A CA 1
ATOM 1453 C C . THR A 1 184 ? 20.118 12.766 -27.592 1.00 98.00 184 THR A C 1
ATOM 1455 O O . THR A 1 184 ? 19.496 12.977 -26.550 1.00 98.00 184 THR A O 1
ATOM 1458 N N . GLU A 1 185 ? 19.522 12.834 -28.783 1.00 97.38 185 GLU A N 1
ATOM 1459 C CA . GLU A 1 185 ? 18.090 13.096 -28.921 1.00 97.38 185 GLU A CA 1
ATOM 1460 C C . GLU A 1 185 ? 17.258 11.888 -28.485 1.00 97.38 185 GLU A C 1
ATOM 1462 O O . GLU A 1 185 ? 16.260 12.063 -27.780 1.00 97.38 185 GLU A O 1
ATOM 1467 N N . TYR A 1 186 ? 17.687 10.683 -28.867 1.00 97.94 186 TYR A N 1
ATOM 1468 C CA . TYR A 1 186 ? 17.091 9.433 -28.416 1.00 97.94 186 TYR A CA 1
ATOM 1469 C C . TYR A 1 186 ? 17.150 9.324 -26.893 1.00 97.94 186 TYR A C 1
ATOM 1471 O O . TYR A 1 186 ? 16.103 9.175 -26.264 1.00 97.94 186 TYR A O 1
ATOM 1479 N N . ASP A 1 187 ? 18.332 9.500 -26.294 1.00 97.88 187 ASP A N 1
ATOM 1480 C CA . ASP A 1 187 ? 18.514 9.423 -24.842 1.00 97.88 187 ASP A CA 1
ATOM 1481 C C . ASP A 1 187 ? 17.620 10.430 -24.116 1.00 97.88 187 ASP A C 1
ATOM 1483 O O . ASP A 1 187 ? 16.978 10.094 -23.119 1.00 97.88 187 ASP A O 1
ATOM 1487 N N . ARG A 1 188 ? 17.510 11.656 -24.642 1.00 98.12 188 ARG A N 1
ATOM 1488 C CA . ARG A 1 188 ? 16.617 12.683 -24.096 1.00 98.12 188 ARG A CA 1
ATOM 1489 C C . ARG A 1 188 ? 15.152 12.246 -24.150 1.00 98.12 188 ARG A C 1
ATOM 1491 O O . ARG A 1 188 ? 14.468 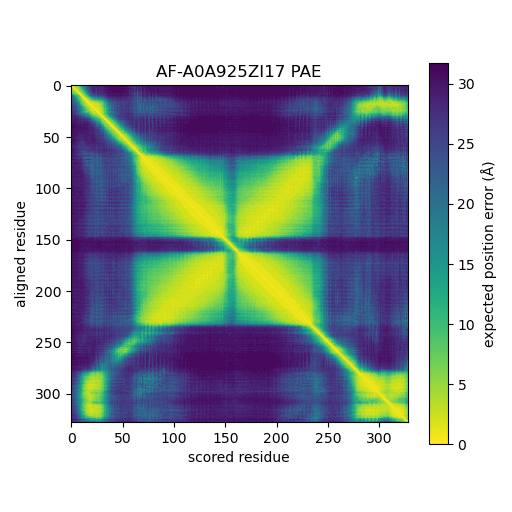12.346 -23.134 1.00 98.12 188 ARG A O 1
ATOM 1498 N N . LYS A 1 189 ? 14.661 11.780 -25.306 1.00 97.69 189 LYS A N 1
ATOM 1499 C CA . LYS A 1 189 ? 13.258 11.353 -25.482 1.00 97.69 189 LYS A CA 1
ATOM 1500 C C . LYS A 1 189 ? 12.929 10.122 -24.635 1.00 97.69 189 LYS A C 1
ATOM 1502 O O . LYS A 1 189 ? 11.900 10.108 -23.968 1.00 97.69 189 LYS A O 1
ATOM 1507 N N . ALA A 1 190 ? 13.815 9.127 -24.624 1.00 97.31 190 ALA A N 1
ATOM 1508 C CA . ALA A 1 190 ? 13.670 7.912 -23.831 1.00 97.31 190 ALA A CA 1
ATOM 1509 C C . ALA A 1 190 ? 13.643 8.227 -22.329 1.00 97.31 190 ALA A C 1
ATOM 1511 O O . ALA A 1 190 ? 12.742 7.789 -21.619 1.00 97.31 190 ALA A O 1
ATOM 1512 N N . THR A 1 191 ? 14.589 9.044 -21.856 1.00 97.38 191 THR A N 1
ATOM 1513 C CA . THR A 1 191 ? 14.659 9.453 -20.445 1.00 97.38 191 THR A CA 1
ATOM 1514 C C . THR A 1 191 ? 13.428 10.254 -20.038 1.00 97.38 191 THR A C 1
ATOM 1516 O O . THR A 1 191 ? 12.876 10.018 -18.969 1.00 97.38 191 THR A O 1
ATOM 1519 N N . GLN A 1 192 ? 12.970 11.178 -20.888 1.00 97.94 192 GLN A N 1
ATOM 1520 C CA . GLN A 1 192 ? 11.757 11.951 -20.629 1.00 97.94 192 GLN A CA 1
ATOM 1521 C C . GLN A 1 192 ? 10.537 11.034 -20.479 1.00 97.94 192 GLN A C 1
ATOM 1523 O O . GLN A 1 192 ? 9.848 11.109 -19.469 1.00 97.94 192 GLN A O 1
ATOM 1528 N N . LEU A 1 193 ? 10.322 10.121 -21.431 1.00 97.75 193 LEU A N 1
ATOM 1529 C CA . LEU A 1 193 ? 9.190 9.197 -21.407 1.00 97.75 193 LEU A CA 1
ATOM 1530 C C . LEU A 1 193 ? 9.197 8.293 -20.162 1.00 97.75 193 LEU A C 1
ATOM 1532 O O . LEU A 1 193 ? 8.163 8.106 -19.521 1.00 97.75 193 LEU A O 1
ATOM 1536 N N . LEU A 1 194 ? 10.363 7.752 -19.797 1.00 96.19 194 LEU A N 1
ATOM 1537 C CA . LEU A 1 194 ? 10.505 6.905 -18.611 1.00 96.19 194 LEU A CA 1
ATOM 1538 C C . LEU A 1 194 ? 10.306 7.695 -17.310 1.00 96.19 194 LEU A C 1
ATOM 1540 O O . LEU A 1 194 ? 9.654 7.195 -16.394 1.00 96.19 194 LEU A O 1
ATOM 1544 N N . ASN A 1 195 ? 10.810 8.930 -17.235 1.00 97.56 195 ASN A N 1
ATOM 1545 C CA . ASN A 1 195 ? 10.595 9.802 -16.081 1.00 97.56 195 ASN A CA 1
ATOM 1546 C C . ASN A 1 195 ? 9.119 10.173 -15.922 1.00 97.56 195 ASN A C 1
ATOM 1548 O O . ASN A 1 195 ? 8.593 10.079 -14.816 1.00 97.56 195 ASN A O 1
ATOM 1552 N N . ASP A 1 196 ? 8.438 10.540 -17.008 1.00 96.88 196 ASP A N 1
ATOM 1553 C CA . ASP A 1 196 ? 7.012 10.876 -16.987 1.00 96.88 196 ASP A CA 1
ATOM 1554 C C . ASP A 1 196 ? 6.180 9.667 -16.525 1.00 96.88 196 ASP A C 1
ATOM 1556 O O . ASP A 1 196 ? 5.311 9.790 -15.658 1.00 96.88 196 ASP A O 1
ATOM 1560 N N . ALA A 1 197 ? 6.505 8.468 -17.021 1.00 96.75 197 ALA A N 1
ATOM 1561 C CA . ALA A 1 197 ? 5.883 7.227 -16.570 1.00 96.75 197 ALA A CA 1
ATOM 1562 C C . ALA A 1 197 ? 6.141 6.948 -15.081 1.00 96.75 197 ALA A C 1
ATOM 1564 O O . ALA A 1 197 ? 5.217 6.572 -14.357 1.00 96.75 197 ALA A O 1
ATOM 1565 N N . GLN A 1 198 ? 7.369 7.157 -14.601 1.00 96.44 198 GLN A N 1
ATOM 1566 C CA . GLN A 1 198 ? 7.715 6.958 -13.196 1.00 96.44 198 GLN A CA 1
ATOM 1567 C C . GLN A 1 198 ? 7.011 7.963 -12.275 1.00 96.44 198 GLN A C 1
ATOM 1569 O O . GLN A 1 198 ? 6.532 7.571 -11.208 1.00 96.44 198 GLN A O 1
ATOM 1574 N N . ILE A 1 199 ? 6.913 9.233 -12.680 1.00 97.19 199 ILE A N 1
ATOM 1575 C CA . ILE A 1 199 ? 6.187 10.277 -11.943 1.00 97.19 199 ILE A CA 1
ATOM 1576 C C . ILE A 1 199 ? 4.708 9.909 -11.840 1.00 97.19 199 ILE A C 1
ATOM 1578 O O . ILE A 1 199 ? 4.158 9.931 -10.739 1.00 97.19 199 ILE A O 1
ATOM 1582 N N . GLN A 1 200 ? 4.088 9.514 -12.956 1.00 96.06 200 GLN A N 1
ATOM 1583 C CA . GLN A 1 200 ? 2.683 9.112 -12.989 1.00 96.06 200 GLN A CA 1
ATOM 1584 C C . GLN A 1 200 ? 2.421 7.920 -12.058 1.00 96.06 200 GLN A C 1
ATOM 1586 O O . GLN A 1 200 ? 1.565 7.999 -11.181 1.00 96.06 200 GLN A O 1
ATOM 1591 N N . LEU A 1 201 ? 3.212 6.847 -12.174 1.00 95.38 201 LEU A N 1
ATOM 1592 C CA . LEU A 1 201 ? 3.051 5.652 -11.341 1.00 95.38 201 LEU A CA 1
ATOM 1593 C C . LEU A 1 201 ? 3.276 5.932 -9.852 1.00 95.38 201 LEU A C 1
ATOM 1595 O O . LEU A 1 201 ? 2.528 5.434 -9.011 1.00 95.38 201 LEU A O 1
ATOM 1599 N N . SER A 1 202 ? 4.274 6.754 -9.518 1.00 93.56 202 SER A N 1
ATOM 1600 C CA . SER A 1 202 ? 4.542 7.150 -8.130 1.00 93.56 202 SER A CA 1
ATOM 1601 C C . SER A 1 202 ? 3.408 8.006 -7.562 1.00 93.56 202 SER A C 1
ATOM 1603 O O . SER A 1 202 ? 3.034 7.842 -6.401 1.00 93.56 202 SER A O 1
ATOM 1605 N N . SER A 1 203 ? 2.841 8.901 -8.377 1.00 95.69 203 SER A N 1
ATOM 1606 C CA . SER A 1 203 ? 1.688 9.722 -8.003 1.00 95.69 203 SER A CA 1
ATOM 1607 C C . SER A 1 203 ? 0.453 8.861 -7.743 1.00 95.69 203 SER A C 1
ATOM 1609 O O . SER A 1 203 ? -0.168 8.983 -6.685 1.00 95.69 203 SER A O 1
ATOM 1611 N N . ASP A 1 204 ? 0.149 7.927 -8.645 1.00 94.88 204 ASP A N 1
ATOM 1612 C CA . ASP A 1 204 ? -1.008 7.045 -8.515 1.00 94.88 204 ASP A CA 1
ATOM 1613 C C . ASP A 1 204 ? -0.870 6.126 -7.291 1.00 94.88 204 ASP A C 1
ATOM 1615 O O . ASP A 1 204 ? -1.801 6.028 -6.484 1.00 94.88 204 ASP A O 1
ATOM 1619 N N . GLN A 1 205 ? 0.311 5.537 -7.073 1.00 93.62 205 GLN A N 1
ATOM 1620 C CA . GLN A 1 205 ? 0.595 4.733 -5.881 1.00 93.62 205 GLN A CA 1
ATOM 1621 C C . GLN A 1 205 ? 0.478 5.561 -4.591 1.00 93.62 205 GLN A C 1
ATOM 1623 O O . GLN A 1 205 ? -0.129 5.108 -3.616 1.00 93.62 205 GLN A O 1
ATOM 1628 N N . GLY A 1 206 ? 1.017 6.784 -4.586 1.00 92.56 206 GLY A N 1
ATOM 1629 C CA . GLY A 1 206 ? 0.903 7.709 -3.460 1.00 92.56 206 GLY A CA 1
ATOM 1630 C C . GLY A 1 206 ? -0.551 8.083 -3.159 1.00 92.56 206 GLY A C 1
ATOM 1631 O O . GLY A 1 206 ? -0.962 8.079 -1.999 1.00 92.56 206 GLY A O 1
ATOM 1632 N N . SER A 1 207 ? -1.360 8.325 -4.194 1.00 94.81 207 SER A N 1
ATOM 1633 C CA . SER A 1 207 ? -2.787 8.631 -4.053 1.00 94.81 207 SER A CA 1
ATOM 1634 C C . SER A 1 207 ? -3.570 7.459 -3.450 1.00 94.81 207 SER A C 1
ATOM 1636 O O . SER A 1 207 ? -4.401 7.652 -2.556 1.00 94.81 207 SER A O 1
ATOM 1638 N N . LEU A 1 208 ? -3.252 6.230 -3.872 1.00 94.88 208 LEU A N 1
ATOM 1639 C CA . LEU A 1 208 ? -3.856 5.014 -3.345 1.00 94.88 208 LEU A CA 1
ATOM 1640 C C . LEU A 1 208 ? -3.497 4.841 -1.868 1.00 94.88 208 LEU A C 1
ATOM 1642 O O . LEU A 1 208 ? -4.377 4.609 -1.040 1.00 94.88 208 LEU A O 1
ATOM 1646 N N . GLN A 1 209 ? -2.223 5.012 -1.513 1.00 92.88 209 GLN A N 1
ATOM 1647 C CA . GLN A 1 209 ? -1.773 4.925 -0.128 1.00 92.88 209 GLN A CA 1
ATOM 1648 C C . GLN A 1 209 ? -2.461 5.970 0.765 1.00 92.88 209 GLN A C 1
ATOM 1650 O O . GLN A 1 209 ? -3.037 5.600 1.790 1.00 92.88 209 GLN A O 1
ATOM 1655 N N . ALA A 1 210 ? -2.486 7.237 0.345 1.00 93.19 210 ALA A N 1
ATOM 1656 C CA . ALA A 1 210 ? -3.123 8.323 1.087 1.00 93.19 210 ALA A CA 1
ATOM 1657 C C . ALA A 1 210 ? -4.629 8.086 1.299 1.00 93.19 210 ALA A C 1
ATOM 1659 O O . ALA A 1 210 ? -5.165 8.348 2.382 1.00 93.19 210 ALA A O 1
ATOM 1660 N N . LYS A 1 211 ? -5.320 7.529 0.294 1.00 95.88 211 LYS A N 1
ATOM 1661 C CA . LYS A 1 211 ? -6.734 7.147 0.401 1.00 95.88 211 LYS A CA 1
ATOM 1662 C C . LYS A 1 211 ? -6.955 6.144 1.536 1.00 95.88 211 LYS A C 1
ATOM 1664 O O . LYS A 1 211 ? -7.840 6.350 2.365 1.00 95.88 211 LYS A O 1
ATOM 1669 N N . TYR A 1 212 ? -6.159 5.076 1.598 1.00 94.38 212 TYR A N 1
ATOM 1670 C CA . TYR A 1 212 ? -6.322 4.042 2.626 1.00 94.38 212 TYR A CA 1
ATOM 1671 C C . TYR A 1 212 ? -5.863 4.494 4.017 1.00 94.38 212 TYR A C 1
ATOM 1673 O O . TYR A 1 212 ? -6.481 4.114 5.010 1.00 94.38 212 TYR A O 1
ATOM 1681 N N . GLU A 1 213 ? -4.853 5.358 4.113 1.00 91.69 213 GLU A N 1
ATOM 1682 C CA . GLU A 1 213 ? -4.473 5.988 5.384 1.00 91.69 213 GLU A CA 1
ATOM 1683 C C . GLU A 1 213 ? -5.595 6.883 5.928 1.00 91.69 213 GLU A C 1
ATOM 1685 O O . GLU A 1 213 ? -5.927 6.814 7.113 1.00 91.69 213 GLU A O 1
ATOM 1690 N N . THR A 1 214 ? -6.257 7.641 5.050 1.00 95.12 214 THR A N 1
ATOM 1691 C CA . THR A 1 214 ? -7.428 8.455 5.411 1.00 95.12 214 THR A CA 1
ATOM 1692 C C . THR A 1 214 ? -8.595 7.581 5.876 1.00 95.12 214 THR A C 1
ATOM 1694 O O . THR A 1 214 ? -9.216 7.864 6.902 1.00 95.12 214 THR A O 1
ATOM 1697 N N . LEU A 1 215 ? -8.878 6.479 5.170 1.00 94.56 215 LEU A N 1
ATOM 1698 C CA . LEU A 1 215 ? -9.901 5.512 5.587 1.00 94.56 215 LEU A CA 1
ATOM 1699 C C . LEU A 1 215 ? -9.590 4.920 6.965 1.00 94.56 215 LEU A C 1
ATOM 1701 O O . LEU A 1 215 ? -10.492 4.807 7.796 1.00 94.56 215 LEU A O 1
ATOM 1705 N N . ARG A 1 216 ? -8.322 4.595 7.238 1.00 91.19 216 ARG A N 1
ATOM 1706 C CA . ARG A 1 216 ? -7.889 4.062 8.534 1.00 91.19 216 ARG A CA 1
ATOM 1707 C C . ARG A 1 216 ? -8.077 5.077 9.659 1.00 91.19 216 ARG A C 1
ATOM 1709 O O . ARG A 1 216 ? -8.618 4.725 10.706 1.00 91.19 216 ARG A O 1
ATOM 1716 N N . ALA A 1 217 ? -7.682 6.331 9.440 1.00 91.69 217 ALA A N 1
ATOM 1717 C CA . ALA A 1 217 ? -7.881 7.406 10.410 1.00 91.69 217 ALA A CA 1
ATOM 1718 C C . ALA A 1 217 ? -9.374 7.596 10.742 1.00 91.69 217 ALA A C 1
ATOM 1720 O O . ALA A 1 217 ? -9.756 7.593 11.915 1.00 91.69 217 ALA A O 1
ATOM 1721 N N . ASN A 1 218 ? -10.229 7.642 9.715 1.00 93.38 218 ASN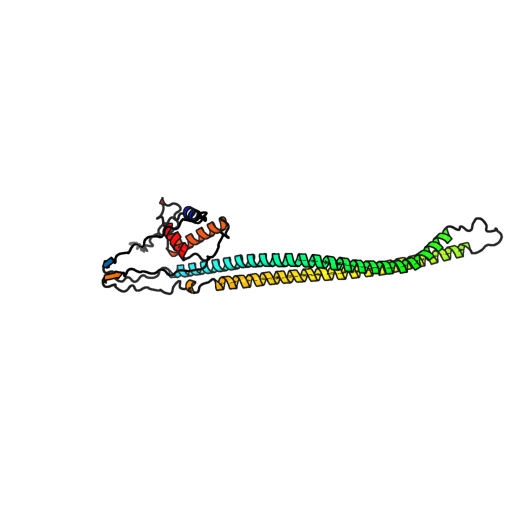 A N 1
ATOM 1722 C CA . ASN A 1 218 ? -11.680 7.759 9.879 1.00 93.38 218 ASN A CA 1
ATOM 1723 C C . ASN A 1 218 ? -12.282 6.548 10.612 1.00 93.38 218 ASN A C 1
ATOM 1725 O O . ASN A 1 218 ? -13.160 6.703 11.461 1.00 93.38 218 ASN A O 1
ATOM 1729 N N . ALA A 1 219 ? -11.797 5.336 10.329 1.00 91.25 219 ALA A N 1
ATOM 1730 C CA . ALA A 1 219 ? -12.265 4.118 10.983 1.00 91.25 219 ALA A CA 1
ATOM 1731 C C . ALA A 1 219 ? -11.948 4.087 12.484 1.00 91.25 219 ALA A C 1
ATOM 1733 O O . ALA A 1 219 ? -12.791 3.641 13.267 1.00 91.25 219 ALA A O 1
ATOM 1734 N N . ILE A 1 220 ? -10.777 4.589 12.892 1.00 89.12 220 ILE A N 1
ATOM 1735 C CA . ILE A 1 220 ? -10.391 4.718 14.306 1.00 89.12 220 ILE A CA 1
ATOM 1736 C C . ILE A 1 220 ? -11.321 5.701 15.026 1.00 89.12 220 ILE A C 1
ATOM 1738 O O . ILE A 1 220 ? -11.823 5.396 16.112 1.00 89.12 220 ILE A O 1
ATOM 1742 N N . GLU A 1 221 ? -11.592 6.860 14.422 1.00 91.62 221 GLU A N 1
ATOM 1743 C CA . GLU A 1 221 ? -12.495 7.853 15.011 1.00 91.62 221 GLU A CA 1
ATOM 1744 C C . GLU A 1 221 ? -13.920 7.297 15.146 1.00 91.62 221 GLU A C 1
ATOM 1746 O O . GLU A 1 221 ? -14.547 7.403 16.207 1.00 91.62 221 GLU A O 1
ATOM 1751 N N . GLN A 1 222 ? -14.416 6.637 14.097 1.00 92.25 222 GLN A N 1
ATOM 1752 C CA . GLN A 1 222 ? -15.744 6.037 14.102 1.00 92.25 222 GLN A CA 1
ATOM 1753 C C . GLN A 1 222 ? -15.840 4.883 15.109 1.00 92.25 222 GLN A C 1
ATOM 1755 O O . GLN A 1 222 ? -16.846 4.759 15.801 1.00 92.25 222 GLN A O 1
ATOM 1760 N N . ALA A 1 223 ? -14.788 4.073 15.267 1.00 90.44 223 ALA A N 1
ATOM 1761 C CA . ALA A 1 223 ? -14.748 2.995 16.257 1.00 90.44 223 ALA A CA 1
ATOM 1762 C C . ALA A 1 223 ? -14.878 3.524 17.695 1.00 90.44 223 ALA A C 1
ATOM 1764 O O . ALA A 1 223 ? -15.577 2.928 18.516 1.00 90.44 223 ALA A O 1
ATOM 1765 N N . ALA A 1 224 ? -14.260 4.670 17.999 1.00 88.81 224 ALA 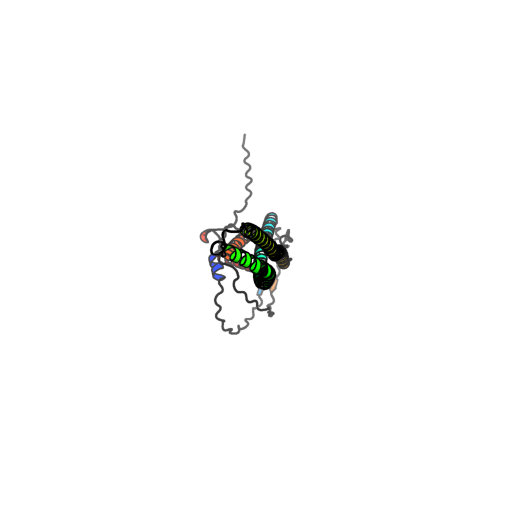A N 1
ATOM 1766 C CA . ALA A 1 224 ? -14.404 5.318 19.300 1.00 88.81 224 ALA A CA 1
ATOM 1767 C C . ALA A 1 224 ? -15.830 5.853 19.531 1.00 88.81 224 ALA A C 1
ATOM 1769 O O . ALA A 1 224 ? -16.364 5.722 20.636 1.00 88.81 224 ALA A O 1
ATOM 1770 N N . LYS A 1 225 ? -16.462 6.435 18.502 1.00 91.69 225 LYS A N 1
ATOM 1771 C CA . LYS A 1 225 ? -17.861 6.900 18.567 1.00 91.69 225 LYS A CA 1
ATOM 1772 C C . LYS A 1 225 ? -18.828 5.737 18.786 1.00 91.69 225 LYS A C 1
ATOM 1774 O O . LYS A 1 225 ? -19.662 5.804 19.689 1.00 91.69 225 LYS A O 1
ATOM 1779 N N . ASP A 1 226 ? -18.662 4.653 18.037 1.00 89.00 226 ASP A N 1
ATOM 1780 C CA . ASP A 1 226 ? -19.528 3.476 18.130 1.00 89.00 226 ASP A CA 1
ATOM 1781 C C . ASP A 1 226 ? -19.365 2.757 19.475 1.00 89.00 226 ASP A C 1
ATOM 1783 O O . ASP A 1 226 ? -20.356 2.344 20.076 1.00 89.00 226 ASP A O 1
ATOM 1787 N N . ALA A 1 227 ? -18.139 2.682 20.009 1.00 89.00 227 ALA A N 1
ATOM 1788 C CA . ALA A 1 227 ? -17.895 2.131 21.340 1.00 89.00 227 ALA A CA 1
ATOM 1789 C C . ALA A 1 227 ? -18.615 2.928 22.440 1.00 89.00 227 ALA A C 1
ATOM 1791 O O . ALA A 1 227 ? -19.232 2.339 23.328 1.00 89.00 227 ALA A O 1
ATOM 1792 N N . ARG A 1 228 ? -18.590 4.268 22.367 1.00 89.12 228 ARG A N 1
ATOM 1793 C CA . ARG A 1 228 ? -19.341 5.131 23.295 1.00 89.12 228 ARG A CA 1
ATOM 1794 C C . ARG A 1 228 ? -20.846 4.915 23.171 1.00 89.12 228 ARG A C 1
ATOM 1796 O O . ARG A 1 228 ? -21.516 4.773 24.190 1.00 89.12 228 ARG A O 1
ATOM 1803 N N . ALA A 1 229 ? -21.368 4.858 21.946 1.00 86.75 229 ALA A N 1
ATOM 1804 C CA . ALA A 1 229 ? -22.790 4.641 21.695 1.00 86.75 229 ALA A CA 1
ATOM 1805 C C . ALA A 1 229 ? -23.266 3.271 22.210 1.00 86.75 229 ALA A C 1
ATOM 1807 O O . ALA A 1 229 ? -24.326 3.180 22.827 1.00 86.75 229 ALA A O 1
ATOM 1808 N N . ALA A 1 230 ? -22.466 2.219 22.017 1.00 82.88 230 ALA A N 1
ATOM 1809 C CA . ALA A 1 230 ? -22.764 0.878 22.511 1.00 82.88 230 ALA A CA 1
ATOM 1810 C C . ALA A 1 230 ? -22.821 0.830 24.046 1.00 82.88 230 ALA A C 1
ATOM 1812 O O . ALA A 1 230 ? -23.787 0.311 24.605 1.00 82.88 230 ALA A O 1
ATOM 1813 N N . ILE A 1 231 ? -21.837 1.430 24.726 1.00 81.62 231 ILE A N 1
ATOM 1814 C CA . ILE A 1 231 ? -21.799 1.475 26.195 1.00 81.62 231 ILE A CA 1
ATOM 1815 C C . ILE A 1 231 ? -22.942 2.332 26.756 1.00 81.62 231 ILE A C 1
ATOM 1817 O O . ILE A 1 231 ? -23.614 1.909 27.698 1.00 81.62 231 ILE A O 1
ATOM 1821 N N . ALA A 1 232 ? -23.234 3.481 26.138 1.00 80.00 232 ALA A N 1
ATOM 1822 C CA . ALA A 1 232 ? -24.365 4.328 26.517 1.00 80.00 232 ALA A CA 1
ATOM 1823 C C . ALA A 1 232 ? -25.711 3.599 26.369 1.00 80.00 232 ALA A C 1
ATOM 1825 O O . ALA A 1 232 ? -26.575 3.734 27.229 1.00 80.00 232 ALA A O 1
ATOM 1826 N N . LYS A 1 233 ? -25.874 2.783 25.319 1.00 78.50 233 LYS A N 1
ATOM 1827 C CA . LYS A 1 233 ? -27.078 1.968 25.098 1.00 78.50 233 LYS A CA 1
ATOM 1828 C C . LYS A 1 233 ? -27.192 0.795 26.079 1.00 78.50 233 LYS A C 1
ATOM 1830 O O . LYS A 1 233 ? -28.305 0.395 26.404 1.00 78.50 233 LYS A O 1
ATOM 1835 N N . SER A 1 234 ? -26.067 0.244 26.546 1.00 68.81 234 SER A N 1
ATOM 1836 C CA . SER A 1 234 ? -26.048 -0.828 27.555 1.00 68.81 234 SER A CA 1
ATOM 1837 C C . SER A 1 234 ? -26.233 -0.338 28.994 1.00 68.81 234 SER A C 1
ATOM 1839 O O . SER A 1 234 ? -26.601 -1.130 29.858 1.00 68.81 234 SER A O 1
ATOM 1841 N N . GLY A 1 235 ? -25.986 0.948 29.264 1.00 60.94 235 GLY A N 1
ATOM 1842 C CA . GLY A 1 235 ? -26.237 1.551 30.569 1.00 60.94 235 GLY A CA 1
ATOM 1843 C C . GLY A 1 235 ? -27.737 1.643 30.824 1.00 60.94 235 GLY A C 1
ATOM 1844 O O . GLY A 1 235 ? -28.396 2.560 30.339 1.00 60.94 235 GLY A O 1
ATOM 1845 N N . SER A 1 236 ? -28.292 0.692 31.576 1.00 49.69 236 SER A N 1
ATOM 1846 C CA . SER A 1 236 ? -29.694 0.757 31.986 1.00 49.69 236 SER A CA 1
ATOM 1847 C C . SER A 1 236 ? -29.913 1.993 32.878 1.00 49.69 236 SER A C 1
ATOM 1849 O O . SER A 1 236 ? -29.101 2.241 33.775 1.00 49.69 236 SER A O 1
ATOM 1851 N N . PRO A 1 237 ? -31.021 2.749 32.734 1.00 48.91 237 PRO A N 1
ATOM 1852 C CA . PRO A 1 237 ? -31.380 3.845 33.647 1.00 48.91 237 PRO A CA 1
ATOM 1853 C C . PRO A 1 237 ? -31.533 3.400 35.119 1.00 48.91 237 PRO A C 1
ATOM 1855 O O . PRO A 1 237 ? -31.625 4.233 36.018 1.00 48.91 237 PRO A O 1
ATOM 1858 N N . SER A 1 238 ? -31.512 2.090 35.381 1.00 45.59 238 SER A N 1
ATOM 1859 C CA . SER A 1 238 ? -31.466 1.468 36.709 1.00 45.59 238 SER A CA 1
ATOM 1860 C C . SER A 1 238 ? -30.174 1.753 37.499 1.00 45.59 238 SER A C 1
ATOM 1862 O O . SER A 1 238 ? -30.205 1.701 38.727 1.00 45.59 238 SER A O 1
ATOM 1864 N N . ASP A 1 239 ? -29.061 2.088 36.830 1.00 49.09 239 ASP A N 1
ATOM 1865 C CA . ASP A 1 239 ? -27.721 2.237 37.438 1.00 49.09 239 ASP A CA 1
ATOM 1866 C C . ASP A 1 239 ? -27.552 3.477 38.343 1.00 49.09 239 ASP A C 1
ATOM 1868 O O . ASP A 1 239 ? -26.538 3.623 39.027 1.00 49.09 239 ASP A O 1
ATOM 1872 N N . LEU A 1 240 ? -28.523 4.396 38.375 1.00 51.88 240 LEU A N 1
ATOM 1873 C CA . LEU A 1 240 ? -28.390 5.697 39.051 1.00 51.88 240 LEU A CA 1
ATOM 1874 C C . LEU A 1 240 ? -29.346 5.925 40.229 1.00 51.88 240 LEU A C 1
ATOM 1876 O O . LEU A 1 240 ? -29.351 7.015 40.798 1.00 51.88 240 LEU A O 1
ATOM 1880 N N . ASN A 1 241 ? -30.055 4.891 40.695 1.00 49.09 241 ASN A N 1
ATOM 1881 C CA . ASN A 1 241 ? -30.770 4.937 41.981 1.00 49.09 241 ASN A CA 1
ATOM 1882 C C . ASN A 1 241 ? -29.877 4.600 43.191 1.00 49.09 241 ASN A C 1
ATOM 1884 O O . ASN A 1 241 ? -30.361 4.272 44.274 1.00 49.09 241 ASN A O 1
ATOM 1888 N N . LEU A 1 242 ? -28.559 4.752 43.044 1.00 52.38 242 LEU A N 1
ATOM 1889 C CA . LEU A 1 242 ? -27.619 4.815 44.159 1.00 52.38 242 LEU A CA 1
ATOM 1890 C C . LEU A 1 242 ? -27.828 6.149 44.901 1.00 52.38 242 LEU A C 1
ATOM 1892 O O . LEU A 1 242 ? -27.141 7.141 44.631 1.00 52.38 242 LEU A O 1
ATOM 1896 N N . GLY A 1 243 ? -28.829 6.183 45.789 1.00 48.66 243 GLY A N 1
ATOM 1897 C CA . GLY A 1 243 ? -29.016 7.252 46.775 1.00 48.66 243 GLY A CA 1
ATOM 1898 C C . GLY A 1 243 ? -30.380 7.951 46.845 1.00 48.66 243 GLY A C 1
ATOM 1899 O O . GLY A 1 243 ? -30.433 9.018 47.451 1.00 48.66 243 GLY A O 1
ATOM 1900 N N . GLN A 1 244 ? -31.475 7.426 46.273 1.00 46.56 244 GLN A N 1
ATOM 1901 C CA . GLN A 1 244 ? -32.791 8.088 46.421 1.00 46.56 244 GLN A CA 1
ATOM 1902 C C . GLN A 1 244 ? -33.508 7.816 47.759 1.00 46.56 244 GLN A C 1
ATOM 1904 O O . GLN A 1 244 ? -34.365 8.603 48.147 1.00 46.56 244 GLN A O 1
ATOM 1909 N N . ASN A 1 245 ? -33.104 6.806 48.535 1.00 46.22 245 ASN A N 1
ATOM 1910 C CA . ASN A 1 245 ? -33.661 6.558 49.872 1.00 46.22 245 ASN A CA 1
ATOM 1911 C C . ASN A 1 245 ? -32.746 7.148 50.959 1.00 46.22 245 ASN A C 1
ATOM 1913 O O . ASN A 1 245 ? -32.104 6.412 51.700 1.00 46.22 245 ASN A O 1
ATOM 1917 N N . ARG A 1 246 ? -32.653 8.484 51.037 1.00 45.72 246 ARG A N 1
ATOM 1918 C CA . ARG A 1 246 ? -31.760 9.199 51.984 1.00 45.72 246 ARG A CA 1
ATOM 1919 C C . ARG A 1 246 ? -32.141 9.088 53.465 1.00 45.72 246 ARG A C 1
ATOM 1921 O O . ARG A 1 246 ? -31.381 9.515 54.327 1.00 45.72 246 ARG A O 1
ATOM 1928 N N . SER A 1 247 ? -33.273 8.483 53.773 1.00 45.84 247 SER A N 1
ATOM 1929 C CA . SER A 1 247 ? -33.615 7.998 55.104 1.00 45.84 247 SER A CA 1
ATOM 1930 C C . SER A 1 247 ? -34.849 7.124 54.953 1.00 45.84 247 SER A C 1
ATOM 1932 O O . SER A 1 247 ? -35.880 7.566 54.451 1.00 45.84 247 SER A O 1
ATOM 1934 N N . VAL A 1 248 ? -34.755 5.862 55.360 1.00 42.31 248 VAL A N 1
ATOM 1935 C CA . VAL A 1 248 ? -35.948 5.031 55.515 1.00 42.31 248 VAL A CA 1
ATOM 1936 C C . VAL A 1 248 ? -36.393 5.204 56.957 1.00 42.31 248 VAL A C 1
ATOM 1938 O O . VAL A 1 248 ? -35.789 4.653 57.876 1.00 42.31 248 VAL A O 1
ATOM 1941 N N . ALA A 1 249 ? -37.430 6.012 57.167 1.00 42.22 249 ALA A N 1
ATOM 1942 C CA . ALA A 1 249 ? -38.170 5.964 58.415 1.00 42.22 249 ALA A CA 1
ATOM 1943 C C . ALA A 1 249 ? -38.951 4.646 58.416 1.00 42.22 249 ALA A C 1
ATOM 1945 O O . ALA A 1 249 ? -39.979 4.524 57.753 1.00 42.22 249 ALA A O 1
ATOM 1946 N N . VAL A 1 250 ? -38.440 3.632 59.114 1.00 47.44 250 VAL A N 1
ATOM 1947 C CA . VAL A 1 250 ? -39.209 2.408 59.343 1.00 47.44 250 VAL A CA 1
ATOM 1948 C C . VAL A 1 250 ? -40.291 2.762 60.359 1.00 47.44 250 VAL A C 1
ATOM 1950 O O . VAL A 1 250 ? -40.001 2.972 61.538 1.00 47.44 250 VAL A O 1
ATOM 1953 N N . SER A 1 251 ? -41.530 2.915 59.887 1.00 44.16 251 SER A N 1
ATOM 1954 C CA . SER A 1 251 ? -42.683 3.148 60.756 1.00 44.16 251 SER A CA 1
ATOM 1955 C C . SER A 1 251 ? -42.854 1.981 61.730 1.00 44.16 251 SER A C 1
ATOM 1957 O O . SER A 1 251 ? -42.568 0.834 61.393 1.00 44.16 251 SER A O 1
ATOM 1959 N N . GLU A 1 252 ? -43.336 2.272 62.937 1.00 43.59 252 GLU A N 1
ATOM 1960 C CA . GLU A 1 252 ? -43.665 1.253 63.930 1.00 43.59 252 GLU A CA 1
ATOM 1961 C C . GLU A 1 252 ? -44.666 0.245 63.340 1.00 43.59 252 GLU A C 1
ATOM 1963 O O . GLU A 1 252 ? -45.811 0.588 63.036 1.00 43.59 252 GLU A O 1
ATOM 1968 N N . VAL A 1 253 ? -44.244 -1.010 63.169 1.00 45.50 253 VAL A N 1
ATOM 1969 C CA . VAL A 1 253 ? -45.139 -2.069 62.697 1.00 45.50 253 VAL A CA 1
ATOM 1970 C C . VAL A 1 253 ? -45.947 -2.561 63.896 1.00 45.50 253 VAL A C 1
ATOM 1972 O O . VAL A 1 253 ? -45.440 -3.287 64.757 1.00 45.50 253 VAL A O 1
ATOM 1975 N N . ARG A 1 254 ? -47.221 -2.155 63.976 1.00 47.88 254 ARG A N 1
ATOM 1976 C CA . ARG A 1 254 ? -48.198 -2.810 64.861 1.00 47.88 254 ARG A CA 1
ATOM 1977 C C . ARG A 1 254 ? -48.331 -4.264 64.404 1.00 47.88 254 ARG A C 1
ATOM 1979 O O . ARG A 1 254 ? -48.474 -4.503 63.210 1.00 47.88 254 ARG A O 1
ATOM 1986 N N . GLY A 1 255 ? -48.257 -5.211 65.342 1.00 42.72 255 GLY A N 1
ATOM 1987 C CA . GLY A 1 255 ? -48.302 -6.643 65.035 1.00 42.72 255 GLY A CA 1
ATOM 1988 C C . GLY A 1 255 ? -49.468 -6.973 64.102 1.00 42.72 255 GLY A C 1
ATOM 1989 O O . GLY A 1 255 ? -50.621 -6.689 64.426 1.00 42.72 255 GLY A O 1
ATOM 1990 N N . GLN A 1 256 ? -49.153 -7.531 62.937 1.00 48.88 256 GLN A N 1
ATOM 1991 C CA . GLN A 1 256 ? -50.125 -8.000 61.959 1.00 48.88 256 GLN A CA 1
ATOM 1992 C C . GLN A 1 256 ? -49.847 -9.459 61.624 1.00 48.88 256 GLN A C 1
ATOM 1994 O O . GLN A 1 256 ? -48.700 -9.898 61.509 1.00 48.88 256 GLN A O 1
ATOM 1999 N N . THR A 1 257 ? -50.932 -10.202 61.463 1.00 45.12 257 THR A N 1
ATOM 2000 C CA . THR A 1 257 ? -50.933 -11.571 60.969 1.00 45.12 257 THR A CA 1
ATOM 2001 C C . THR A 1 257 ? -50.906 -11.518 59.448 1.00 45.12 257 THR A C 1
ATOM 2003 O O . THR A 1 257 ? -51.857 -11.039 58.832 1.00 45.12 257 THR A O 1
ATOM 2006 N N . VAL A 1 258 ? -49.817 -11.977 58.833 1.00 45.34 258 VAL A N 1
ATOM 2007 C CA . VAL A 1 258 ? -49.712 -12.046 57.370 1.00 45.34 258 VAL A CA 1
ATOM 2008 C C . VAL A 1 258 ? -50.057 -13.464 56.929 1.00 45.34 258 VAL A C 1
ATOM 2010 O O . VAL A 1 258 ? -49.449 -14.430 57.389 1.00 45.34 258 VAL A O 1
ATOM 2013 N N . VAL A 1 259 ? -51.045 -13.584 56.041 1.00 44.62 259 VAL A N 1
ATOM 2014 C CA . VAL A 1 259 ? -51.374 -14.830 55.340 1.00 44.62 259 VAL A CA 1
ATOM 2015 C C . VAL A 1 259 ? -50.708 -14.769 53.972 1.00 44.62 259 VAL A C 1
ATOM 2017 O O . VAL A 1 259 ? -51.004 -13.871 53.186 1.00 44.62 259 VAL A O 1
ATOM 2020 N N . VAL A 1 260 ? -49.806 -15.707 53.686 1.00 48.03 260 VAL A N 1
ATOM 2021 C CA . VAL A 1 260 ? -49.165 -15.821 52.369 1.00 48.03 260 VAL A CA 1
ATOM 2022 C C . VAL A 1 260 ? -50.004 -16.769 51.500 1.00 48.03 260 VAL A C 1
ATOM 2024 O O . VAL A 1 260 ? -50.047 -17.966 51.792 1.00 48.03 260 VAL A O 1
ATOM 2027 N N . PRO A 1 261 ? -50.702 -16.294 50.451 1.00 44.41 261 PRO A N 1
ATOM 2028 C CA . PRO A 1 261 ? -51.372 -17.188 49.513 1.00 44.41 261 PRO A CA 1
ATOM 2029 C C . PRO A 1 261 ? -50.345 -17.924 48.638 1.00 44.41 261 PRO A C 1
ATOM 2031 O O . PRO A 1 261 ? -49.404 -17.323 48.119 1.00 44.41 261 PRO A O 1
ATOM 2034 N N . GLY A 1 262 ? -50.530 -19.236 48.468 1.00 45.50 262 GLY A N 1
ATOM 2035 C CA . GLY A 1 262 ? -49.717 -20.056 47.568 1.00 45.50 262 GLY A CA 1
ATOM 2036 C C . GLY A 1 262 ? -49.938 -19.666 46.103 1.00 45.50 262 GLY A C 1
ATOM 2037 O O . GLY A 1 262 ? -51.075 -19.508 45.661 1.00 45.50 262 GLY A O 1
ATOM 2038 N N . SER A 1 263 ? -48.850 -19.502 45.351 1.00 45.22 263 SER A N 1
ATOM 2039 C CA . SER A 1 263 ? -48.876 -19.117 43.935 1.00 45.22 263 SER A CA 1
ATOM 2040 C C . SER A 1 263 ? -48.835 -20.340 43.014 1.00 45.22 263 SER A C 1
ATOM 2042 O O . SER A 1 263 ? -48.042 -21.258 43.218 1.00 45.22 263 SER A O 1
ATOM 2044 N N . THR A 1 264 ? -49.655 -20.319 41.962 1.00 46.56 264 THR A N 1
ATOM 2045 C CA . THR A 1 264 ? -49.578 -21.219 40.804 1.00 46.56 264 THR A CA 1
ATOM 2046 C C . THR A 1 264 ? -49.576 -20.383 39.524 1.00 46.56 264 THR A C 1
ATOM 2048 O O . THR A 1 264 ? -50.631 -19.959 39.066 1.00 46.56 264 THR A O 1
ATOM 2051 N N . LYS A 1 265 ? -48.385 -20.113 38.966 1.00 39.84 265 LYS A N 1
ATOM 2052 C CA . LYS A 1 265 ? -48.097 -19.986 37.516 1.00 39.84 265 LYS A CA 1
ATOM 2053 C C . LYS A 1 265 ? -46.670 -19.474 37.283 1.00 39.84 265 LYS A C 1
ATOM 2055 O O . LYS A 1 265 ? -46.308 -18.405 37.760 1.00 39.84 265 LYS A O 1
ATOM 2060 N N . LEU A 1 266 ? -45.894 -20.216 36.490 1.00 39.50 266 LEU A N 1
ATOM 2061 C CA . LEU A 1 266 ? -44.713 -19.701 35.792 1.00 39.50 266 LEU A CA 1
ATOM 2062 C C . LEU A 1 266 ? -45.102 -19.372 34.346 1.00 39.50 266 LEU A C 1
ATOM 2064 O O . LEU A 1 266 ? -45.774 -20.170 33.696 1.00 39.50 266 LEU A O 1
ATOM 2068 N N . ALA A 1 267 ? -44.659 -18.221 33.843 1.00 35.19 267 ALA A N 1
ATOM 2069 C CA . ALA A 1 267 ? -44.693 -17.888 32.423 1.00 35.19 267 ALA A CA 1
ATOM 2070 C C . ALA A 1 267 ? -43.337 -18.244 31.780 1.00 35.19 267 ALA A C 1
ATOM 2072 O O . ALA A 1 267 ? -42.301 -17.743 32.212 1.00 35.19 267 ALA A O 1
ATOM 2073 N N . SER A 1 268 ? -43.349 -19.110 30.761 1.00 34.50 268 SER A N 1
ATOM 2074 C CA . SER A 1 268 ? -42.276 -19.288 29.764 1.00 34.50 268 SER A CA 1
ATOM 2075 C C . SER A 1 268 ? -42.535 -18.306 28.611 1.00 34.50 268 SER A C 1
ATOM 2077 O O . SER A 1 268 ? -43.694 -18.119 28.258 1.00 34.50 268 SER A O 1
ATOM 2079 N N . SER A 1 269 ? -41.581 -17.623 27.980 1.00 36.62 269 SER A N 1
ATOM 2080 C CA . SER A 1 269 ? -40.307 -18.083 27.412 1.00 36.62 269 SER A CA 1
ATOM 2081 C C . SER A 1 269 ? -39.400 -16.880 27.084 1.00 36.62 269 SER A C 1
ATOM 2083 O O . SER A 1 269 ? -39.907 -15.826 26.703 1.00 36.62 269 SER A O 1
ATOM 2085 N N . LEU A 1 270 ? -38.075 -17.049 27.135 1.00 36.25 270 LEU A N 1
ATOM 2086 C CA . LEU A 1 270 ? -37.077 -16.116 26.580 1.00 36.25 270 LEU A CA 1
ATOM 2087 C C . LEU A 1 270 ? -36.200 -16.857 25.549 1.00 36.25 270 LEU A C 1
ATOM 2089 O O . LEU A 1 270 ? -36.016 -18.066 25.703 1.00 36.25 270 LEU A O 1
ATOM 2093 N N . PRO A 1 271 ? -35.694 -16.169 24.505 1.00 34.75 271 PRO A N 1
ATOM 2094 C CA . PRO A 1 271 ? -35.018 -16.795 23.374 1.00 34.75 271 PRO A CA 1
ATOM 2095 C C . PRO A 1 271 ? -33.602 -17.266 23.717 1.00 34.75 271 PRO A C 1
ATOM 2097 O O . PRO A 1 271 ? -32.918 -16.721 24.584 1.00 34.75 271 PRO A O 1
ATOM 2100 N N . GLU A 1 272 ? -33.187 -18.296 22.992 1.00 38.34 272 GLU A N 1
ATOM 2101 C CA . GLU A 1 272 ? -31.930 -19.019 23.120 1.00 38.34 272 GLU A CA 1
ATOM 2102 C C . GLU A 1 272 ? -30.749 -18.156 22.640 1.00 38.34 272 GLU A C 1
ATOM 2104 O O . GLU A 1 272 ? -30.689 -17.737 21.485 1.00 38.34 272 GLU A O 1
ATOM 2109 N N . LEU A 1 273 ? -29.811 -17.858 23.543 1.00 34.69 273 LEU A N 1
ATOM 2110 C CA . LEU A 1 273 ? -28.560 -17.160 23.244 1.00 34.69 273 LEU A CA 1
ATOM 2111 C C . LEU A 1 273 ? -27.402 -18.129 23.477 1.00 34.69 273 LEU A C 1
ATOM 2113 O O . LEU A 1 273 ? -27.031 -18.422 24.614 1.00 34.69 273 LEU A O 1
ATOM 2117 N N . SER A 1 274 ? -26.827 -18.623 22.383 1.00 38.03 274 SER A N 1
ATOM 2118 C CA . SER A 1 274 ? -25.579 -19.378 22.391 1.00 38.03 274 SER A CA 1
ATOM 2119 C C . SER A 1 274 ? -24.429 -18.457 22.805 1.00 38.03 274 SER A C 1
ATOM 2121 O O . SER A 1 274 ? -24.082 -17.529 22.074 1.00 38.03 274 SER A O 1
ATOM 2123 N N . GLN A 1 275 ? -23.819 -18.707 23.962 1.00 39.62 275 GLN A N 1
ATOM 2124 C CA . GLN A 1 275 ? -22.629 -17.985 24.410 1.00 39.62 275 GLN A CA 1
ATOM 2125 C C . GLN A 1 275 ? -21.530 -18.972 24.795 1.00 39.62 275 GLN A C 1
ATOM 2127 O O . GLN A 1 275 ? -21.513 -19.527 25.892 1.00 39.62 275 GLN A O 1
ATOM 2132 N N . GLY A 1 276 ? -20.589 -19.182 23.874 1.00 39.06 276 GLY A N 1
ATOM 2133 C CA . GLY A 1 276 ? -19.267 -19.692 24.227 1.00 39.06 276 GLY A CA 1
ATOM 2134 C C . GLY A 1 276 ? -18.482 -18.634 25.024 1.00 39.06 276 GLY A C 1
ATOM 2135 O O . GLY A 1 276 ? -18.781 -17.442 24.927 1.00 39.06 276 GLY A O 1
ATOM 2136 N N . PRO A 1 277 ? -17.487 -19.019 25.839 1.00 45.41 277 PRO A N 1
ATOM 2137 C CA . PRO A 1 277 ? -16.744 -18.067 26.659 1.00 45.41 277 PRO A CA 1
ATOM 2138 C C . PRO A 1 277 ? -15.749 -17.234 25.824 1.00 45.41 277 PRO A C 1
ATOM 2140 O O . PRO A 1 277 ? -14.773 -17.753 25.296 1.00 45.41 277 PRO A O 1
ATOM 2143 N N . VAL A 1 278 ? -15.990 -15.917 25.770 1.00 51.34 278 VAL A N 1
ATOM 2144 C CA . VAL A 1 278 ? -15.240 -14.881 25.013 1.00 51.34 278 VAL A CA 1
ATOM 2145 C C . VAL A 1 278 ? -14.153 -14.182 25.863 1.00 51.34 278 VAL A C 1
ATOM 2147 O O . VAL A 1 278 ? -13.646 -13.122 25.509 1.00 51.34 278 VAL A O 1
ATOM 2150 N N . VAL A 1 279 ? -13.774 -14.732 27.021 1.00 55.19 279 VAL A N 1
ATOM 2151 C CA . VAL A 1 279 ? -12.861 -14.053 27.965 1.00 55.19 279 VAL A CA 1
ATOM 2152 C C . VAL A 1 279 ? -11.730 -14.979 28.386 1.00 55.19 279 VAL A C 1
ATOM 2154 O O . VAL A 1 279 ? -11.979 -16.109 28.808 1.00 55.19 279 VAL A O 1
ATOM 2157 N N . SER A 1 280 ? -10.497 -14.479 28.298 1.00 57.38 280 SER A N 1
ATOM 2158 C CA . SER A 1 280 ? -9.295 -15.183 28.750 1.00 57.38 280 SER A CA 1
ATOM 2159 C C . SER A 1 280 ? -9.340 -15.457 30.265 1.00 57.38 280 SER A C 1
ATOM 2161 O O . SER A 1 280 ? -9.870 -14.658 31.043 1.00 57.38 280 SER A O 1
ATOM 2163 N N . GLU A 1 281 ? -8.784 -16.589 30.716 1.00 61.19 281 GLU A N 1
ATOM 2164 C CA . GLU A 1 281 ? -8.803 -16.996 32.136 1.00 61.19 281 GLU A CA 1
ATOM 2165 C C . GLU A 1 281 ? -8.213 -15.917 33.073 1.00 61.19 281 GLU A C 1
ATOM 2167 O O . GLU A 1 281 ? -8.667 -15.729 34.204 1.00 61.19 281 GLU A O 1
ATOM 2172 N N . THR A 1 282 ? -7.232 -15.155 32.584 1.00 66.06 282 THR A N 1
ATOM 2173 C CA . THR A 1 282 ? -6.533 -14.101 33.329 1.00 66.06 282 THR A CA 1
ATOM 2174 C C . THR A 1 282 ? -7.373 -12.834 33.504 1.00 66.06 282 THR A C 1
ATOM 2176 O O . THR A 1 282 ? -7.388 -12.255 34.592 1.00 66.06 282 THR A O 1
ATOM 2179 N N . GLU A 1 283 ? -8.110 -12.411 32.475 1.00 65.81 283 GLU A N 1
ATOM 2180 C CA . GLU A 1 283 ? -9.045 -11.280 32.555 1.00 65.81 283 GLU A CA 1
ATOM 2181 C C . GLU A 1 283 ? -10.233 -11.606 33.459 1.00 65.81 283 GLU A C 1
ATOM 2183 O O . GLU A 1 283 ? -10.660 -10.767 34.256 1.00 65.81 283 GLU A O 1
ATOM 2188 N N . ARG A 1 284 ? -10.717 -12.852 33.406 1.00 68.50 284 ARG A N 1
ATOM 2189 C CA . ARG A 1 284 ? -11.804 -13.317 34.271 1.00 68.50 284 ARG A CA 1
ATOM 2190 C C . ARG A 1 284 ? -11.407 -13.239 35.748 1.00 68.50 284 ARG A C 1
ATOM 2192 O O . ARG A 1 284 ? -12.175 -12.715 36.546 1.00 68.50 284 ARG A O 1
ATOM 2199 N N . ARG A 1 285 ? -10.192 -13.669 36.110 1.00 73.56 285 ARG A N 1
ATOM 2200 C CA . ARG A 1 285 ? -9.678 -13.558 37.490 1.00 73.56 285 ARG A CA 1
ATOM 2201 C C . ARG A 1 285 ? -9.589 -12.108 37.971 1.00 73.56 285 ARG A C 1
ATOM 2203 O O . ARG A 1 285 ? -10.068 -11.804 39.059 1.00 73.56 285 ARG A O 1
ATOM 2210 N N . LYS A 1 286 ? -9.059 -11.200 37.143 1.00 76.19 286 LYS A N 1
ATOM 2211 C CA . LYS A 1 286 ? -8.974 -9.768 37.488 1.00 76.19 286 LYS A CA 1
ATOM 2212 C C . LYS A 1 286 ? -10.350 -9.139 37.707 1.00 76.19 286 LYS A C 1
ATOM 2214 O O . LYS A 1 286 ? -10.525 -8.374 38.652 1.00 76.19 286 LYS A O 1
ATOM 2219 N N . SER A 1 287 ? -11.324 -9.492 36.868 1.00 76.19 287 SER A N 1
ATOM 2220 C CA . SER A 1 287 ? -12.707 -9.032 37.015 1.00 76.19 287 SER A CA 1
ATOM 2221 C C . SER A 1 287 ? -13.342 -9.525 38.322 1.00 76.19 287 SER A C 1
ATOM 2223 O O . SER A 1 287 ? -14.020 -8.755 39.000 1.00 76.19 287 SER A O 1
ATOM 2225 N N . LEU A 1 288 ? -13.073 -10.772 38.730 1.00 81.19 288 LEU A N 1
ATOM 2226 C CA . LEU A 1 288 ? -13.567 -11.321 40.000 1.00 81.19 288 LEU A CA 1
ATOM 2227 C C . LEU A 1 288 ? -12.972 -10.624 41.223 1.00 81.19 288 LEU A C 1
ATOM 2229 O O . LEU A 1 288 ? -13.712 -10.303 42.151 1.00 81.19 288 LEU A O 1
ATOM 2233 N N . ASP A 1 289 ? -11.666 -10.354 41.219 1.00 81.81 289 ASP A N 1
ATOM 2234 C CA . ASP A 1 289 ? -11.022 -9.599 42.299 1.00 81.81 289 ASP A CA 1
ATOM 2235 C C . ASP A 1 289 ? -11.595 -8.176 42.411 1.00 81.81 289 ASP A C 1
ATOM 2237 O O . ASP A 1 289 ? -11.874 -7.710 43.517 1.00 81.81 289 ASP A O 1
ATOM 2241 N N . GLN A 1 290 ? -11.842 -7.505 41.280 1.00 78.69 290 GLN A N 1
ATOM 2242 C CA . GLN A 1 290 ? -12.476 -6.181 41.262 1.00 78.69 290 GLN A CA 1
ATOM 2243 C C . GLN A 1 290 ? -13.913 -6.221 41.798 1.00 78.69 290 GLN A C 1
ATOM 2245 O O . GLN A 1 290 ? -14.296 -5.378 42.609 1.00 78.69 290 GLN A O 1
ATOM 2250 N N . GLN A 1 291 ? -14.705 -7.218 41.401 1.00 80.44 291 GLN A N 1
ATOM 2251 C CA . GLN A 1 291 ? -16.067 -7.408 41.909 1.00 80.44 291 GLN A CA 1
ATOM 2252 C C . GLN A 1 291 ? -16.078 -7.680 43.417 1.00 80.44 291 GLN A C 1
ATOM 2254 O O . GLN A 1 291 ? -16.916 -7.125 44.130 1.00 80.44 291 GLN A O 1
ATOM 2259 N N . LEU A 1 292 ? -15.133 -8.482 43.916 1.00 84.25 292 LEU A N 1
ATOM 2260 C CA . LEU A 1 292 ? -14.968 -8.731 45.346 1.00 84.25 292 LEU A CA 1
ATOM 2261 C C . LEU A 1 292 ? -14.644 -7.441 46.098 1.00 84.25 292 LEU A C 1
ATOM 2263 O O . LEU A 1 292 ? -15.227 -7.172 47.146 1.00 84.25 292 LEU A O 1
ATOM 2267 N N . GLU A 1 293 ? -13.747 -6.618 45.562 1.00 80.38 293 GLU A N 1
ATOM 2268 C CA . GLU A 1 293 ? -13.390 -5.344 46.179 1.00 80.38 293 GLU A CA 1
ATOM 2269 C C . GLU A 1 293 ? -14.588 -4.384 46.257 1.00 80.38 293 GLU A C 1
ATOM 2271 O O . GLU A 1 293 ? -14.803 -3.747 47.293 1.00 80.38 293 GLU A O 1
ATOM 2276 N N . ILE A 1 294 ? -15.404 -4.318 45.199 1.00 74.50 294 ILE A N 1
ATOM 2277 C CA . ILE A 1 294 ? -16.647 -3.533 45.183 1.00 74.50 294 ILE A CA 1
ATOM 2278 C C . ILE A 1 294 ? -17.599 -4.044 46.267 1.00 74.50 294 ILE A C 1
ATOM 2280 O O . ILE A 1 294 ? -18.076 -3.260 47.089 1.00 74.50 294 ILE A O 1
ATOM 2284 N N . TRP A 1 295 ? -17.834 -5.354 46.318 1.00 81.69 295 TRP A N 1
ATOM 2285 C CA . TRP A 1 295 ? -18.746 -5.960 47.283 1.00 81.69 295 TRP A CA 1
ATOM 2286 C C . TRP A 1 295 ? -18.316 -5.741 48.739 1.00 81.69 295 TRP A C 1
ATOM 2288 O O . TRP A 1 295 ? -19.141 -5.375 49.582 1.00 81.69 295 TRP A O 1
ATOM 2298 N N . LEU A 1 296 ? -17.022 -5.897 49.040 1.00 81.19 296 LEU A N 1
ATOM 2299 C CA . LEU A 1 296 ? -16.477 -5.646 50.376 1.00 81.19 296 LEU A CA 1
ATOM 2300 C C . LEU A 1 296 ? -16.661 -4.177 50.785 1.00 81.19 296 LEU A C 1
ATOM 2302 O O . LEU A 1 296 ? -17.072 -3.894 51.912 1.00 81.19 296 LEU A O 1
ATOM 2306 N N . LYS A 1 297 ? -16.427 -3.230 49.868 1.00 74.69 297 LYS A N 1
ATOM 2307 C CA . LYS A 1 297 ? -16.600 -1.792 50.135 1.00 74.69 297 LYS A CA 1
ATOM 2308 C C . LYS A 1 297 ? -18.064 -1.402 50.347 1.00 74.69 297 LYS A C 1
ATOM 2310 O O . LYS A 1 297 ? -18.346 -0.625 51.266 1.00 74.69 297 LYS A O 1
ATOM 2315 N N . VAL A 1 298 ? -18.979 -1.954 49.544 1.00 72.12 298 VAL A N 1
ATOM 2316 C CA . VAL A 1 298 ? -20.432 -1.729 49.653 1.00 72.12 298 VAL A CA 1
ATOM 2317 C C . VAL A 1 298 ? -20.946 -2.180 51.020 1.00 72.12 298 VAL A C 1
ATOM 2319 O O . VAL A 1 298 ? -21.643 -1.423 51.690 1.00 72.12 298 VAL A O 1
ATOM 2322 N N . ASN A 1 299 ? -20.525 -3.359 51.481 1.00 75.12 299 ASN A N 1
ATOM 2323 C CA . ASN A 1 299 ? -21.001 -3.932 52.742 1.00 75.12 299 ASN A CA 1
ATOM 2324 C C . ASN A 1 299 ? -20.165 -3.536 53.975 1.00 75.12 299 ASN A C 1
ATOM 2326 O O . ASN A 1 299 ? -20.529 -3.85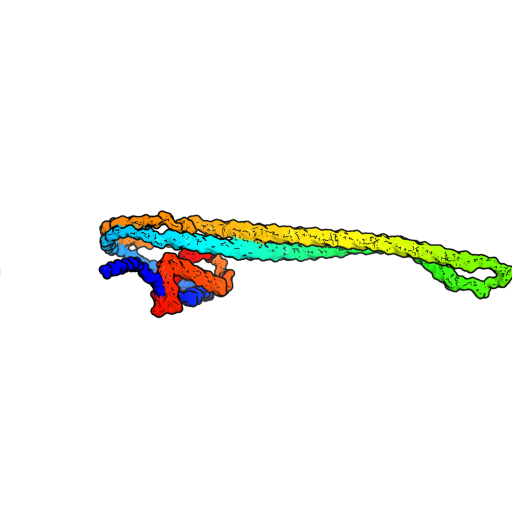6 55.103 1.00 75.12 299 ASN A O 1
ATOM 2330 N N . GLY A 1 300 ? -19.060 -2.801 53.794 1.00 67.62 300 GLY A N 1
ATOM 2331 C CA . GLY A 1 300 ? -18.197 -2.364 54.899 1.00 67.62 300 GLY A CA 1
ATOM 2332 C C . GLY A 1 300 ? -17.363 -3.487 55.523 1.00 67.62 300 GLY A C 1
ATOM 2333 O O . GLY A 1 300 ? -17.048 -3.429 56.712 1.00 67.62 300 GLY A O 1
ATOM 2334 N N . PHE A 1 301 ? -17.009 -4.494 54.730 1.00 82.00 301 PHE A N 1
ATOM 2335 C CA . PHE A 1 301 ? -16.198 -5.633 55.145 1.00 82.00 301 PHE A CA 1
ATOM 2336 C C . PHE A 1 301 ? -14.708 -5.410 54.857 1.00 82.00 301 PHE A C 1
ATOM 2338 O O . PHE A 1 301 ? -14.335 -4.714 53.912 1.00 82.00 301 PHE A O 1
ATOM 2345 N N . ALA A 1 302 ? -13.847 -6.035 55.661 1.00 78.75 302 ALA A N 1
ATOM 2346 C CA . ALA A 1 302 ? -12.409 -6.115 55.413 1.00 78.75 302 ALA A CA 1
ATOM 2347 C C . ALA A 1 302 ? -12.050 -7.494 54.837 1.00 78.75 302 ALA A C 1
ATOM 2349 O O . ALA A 1 302 ? -12.558 -8.510 55.307 1.00 78.75 302 ALA A O 1
ATOM 2350 N N . ARG A 1 303 ? -11.166 -7.554 53.831 1.00 82.12 303 ARG A N 1
ATOM 2351 C CA . ARG A 1 303 ? -10.749 -8.826 53.213 1.00 82.12 303 ARG A CA 1
ATOM 2352 C C . ARG A 1 303 ? -9.882 -9.634 54.184 1.00 82.12 303 ARG A C 1
ATOM 2354 O O . ARG A 1 303 ? -8.778 -9.209 54.519 1.00 82.12 303 ARG A O 1
ATOM 2361 N N . ALA A 1 304 ? -10.344 -10.815 54.584 1.00 82.50 304 ALA A N 1
ATOM 2362 C CA . ALA A 1 304 ? -9.530 -11.810 55.273 1.00 82.50 304 ALA A CA 1
ATOM 2363 C C . ALA A 1 304 ? -8.792 -12.686 54.247 1.00 82.50 304 ALA A C 1
ATOM 2365 O O . ALA A 1 304 ? -9.351 -13.051 53.214 1.00 82.50 304 ALA A O 1
ATOM 2366 N N . LYS A 1 305 ? -7.529 -13.036 54.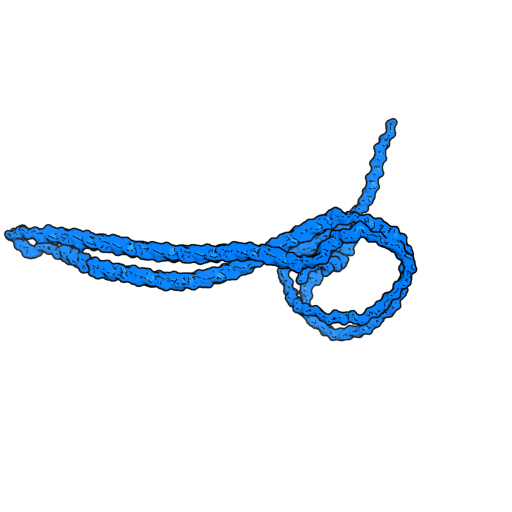524 1.00 74.81 305 LYS A N 1
ATOM 2367 C CA . LYS A 1 305 ? -6.725 -13.907 53.641 1.00 74.81 305 LYS A CA 1
ATOM 2368 C C . LYS A 1 305 ? -7.104 -15.387 53.743 1.00 74.81 305 LYS A C 1
ATOM 2370 O O . LYS A 1 305 ? -6.812 -16.146 52.830 1.00 74.81 305 LYS A O 1
ATOM 2375 N N . THR A 1 306 ? -7.722 -15.795 54.848 1.00 71.44 306 THR A N 1
ATOM 2376 C CA . THR A 1 306 ? -8.055 -17.192 55.148 1.00 71.44 306 THR A CA 1
ATOM 2377 C C . THR A 1 306 ? -9.426 -17.278 55.810 1.00 71.44 306 THR A C 1
ATOM 2379 O O . THR A 1 306 ? -9.808 -16.372 56.554 1.00 71.44 306 THR A O 1
ATOM 2382 N N . ALA A 1 307 ? -10.138 -18.388 55.588 1.00 70.62 307 ALA A N 1
A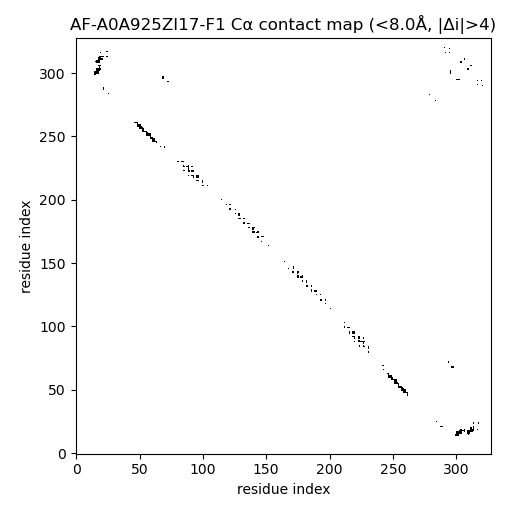TOM 2383 C CA . ALA A 1 307 ? -11.440 -18.675 56.206 1.00 70.62 307 ALA A CA 1
ATOM 2384 C C . ALA A 1 307 ? -11.390 -18.717 57.745 1.00 70.62 307 ALA A C 1
ATOM 2386 O O . ALA A 1 307 ? -12.398 -18.541 58.414 1.00 70.62 307 ALA A O 1
ATOM 2387 N N . THR A 1 308 ? -10.204 -18.916 58.320 1.00 70.56 308 THR A N 1
ATOM 2388 C CA . THR A 1 308 ? -9.971 -18.884 59.769 1.00 70.56 308 THR A CA 1
ATOM 2389 C C . THR A 1 308 ? -9.963 -17.472 60.360 1.00 70.56 308 THR A C 1
ATOM 2391 O O . THR A 1 308 ? -10.184 -17.318 61.555 1.00 70.56 308 THR A O 1
ATOM 2394 N N . ASN A 1 309 ? -9.726 -16.443 59.539 1.00 71.75 309 ASN A N 1
ATOM 2395 C CA . ASN A 1 309 ? -9.547 -15.053 59.973 1.00 71.75 309 ASN A CA 1
ATOM 2396 C C . ASN A 1 309 ? -10.769 -14.158 59.690 1.00 71.75 309 ASN A C 1
ATOM 2398 O O . ASN A 1 309 ? -10.698 -12.943 59.870 1.00 71.75 309 ASN A O 1
ATOM 2402 N N . GLY A 1 310 ? -11.881 -14.725 59.218 1.00 73.19 310 GLY A N 1
ATOM 2403 C CA . GLY A 1 310 ? -13.099 -13.985 58.904 1.00 73.19 310 GLY A CA 1
ATOM 2404 C C . GLY A 1 310 ? -14.270 -14.909 58.591 1.00 73.19 310 GLY A C 1
ATOM 2405 O O . GLY A 1 310 ? -14.076 -16.086 58.311 1.00 73.19 310 GLY A O 1
ATOM 2406 N N . ASN A 1 311 ? -15.491 -14.378 58.621 1.00 78.94 311 ASN A N 1
ATOM 2407 C CA . ASN A 1 311 ? -16.671 -15.166 58.261 1.00 78.94 311 ASN A CA 1
ATOM 2408 C C . ASN A 1 311 ? -16.639 -15.497 56.762 1.00 78.94 311 ASN A C 1
ATOM 2410 O O . ASN A 1 311 ? -16.420 -14.600 55.947 1.00 78.94 311 ASN A O 1
ATOM 2414 N N . ASP A 1 312 ? -16.881 -16.758 56.405 1.00 82.00 312 ASP A N 1
ATOM 2415 C CA . ASP A 1 312 ? -17.026 -17.175 55.010 1.00 82.00 312 ASP A CA 1
ATOM 2416 C C . ASP A 1 312 ? -18.367 -16.680 54.456 1.00 82.00 312 ASP A C 1
ATOM 2418 O O . ASP A 1 312 ? -19.436 -17.120 54.883 1.00 82.00 312 ASP A O 1
ATOM 2422 N N . LEU A 1 313 ? -18.300 -15.742 53.512 1.00 85.12 313 LEU A N 1
ATOM 2423 C CA . LEU A 1 313 ? -19.462 -15.180 52.821 1.00 85.12 313 LEU A CA 1
ATOM 2424 C C . LEU A 1 313 ? -19.413 -15.456 51.311 1.00 85.12 313 LEU A C 1
ATOM 2426 O O . LEU A 1 313 ? -20.019 -14.739 50.515 1.00 85.12 313 LEU A O 1
ATOM 2430 N N . THR A 1 314 ? -18.729 -16.527 50.900 1.00 81.69 314 THR A N 1
ATOM 2431 C CA . THR A 1 314 ? -18.553 -16.904 49.487 1.00 81.69 314 THR A CA 1
ATOM 2432 C C . THR A 1 314 ? -19.888 -17.018 48.736 1.00 81.69 314 THR A C 1
ATOM 2434 O O . THR A 1 314 ? -20.027 -16.499 47.629 1.00 81.69 314 THR A O 1
ATOM 2437 N N . LYS A 1 315 ? -20.916 -17.623 49.350 1.00 78.44 315 LYS A N 1
ATOM 2438 C CA . LYS A 1 315 ? -22.259 -17.770 48.744 1.00 78.44 315 LYS A CA 1
ATOM 2439 C C . LYS A 1 315 ? -23.012 -16.446 48.601 1.00 78.44 315 LYS A C 1
ATOM 2441 O O . LYS A 1 315 ? -23.790 -16.267 47.663 1.00 78.44 315 LYS A O 1
ATOM 2446 N N . GLU A 1 316 ? -22.803 -15.536 49.543 1.00 80.56 316 GLU A N 1
ATOM 2447 C CA . GLU A 1 316 ? -23.457 -14.229 49.564 1.00 80.56 316 GLU A CA 1
ATOM 2448 C C . GLU A 1 316 ? -22.828 -13.305 48.516 1.00 80.56 316 GLU A C 1
ATOM 2450 O O . GLU A 1 316 ? -23.543 -12.656 47.752 1.00 80.56 316 GLU A O 1
ATOM 2455 N N . PHE A 1 317 ? -21.497 -13.353 48.387 1.00 82.25 317 PHE A N 1
ATOM 2456 C CA . PHE A 1 317 ? -20.770 -12.707 47.301 1.00 82.25 317 PHE A CA 1
ATOM 2457 C C . PHE A 1 317 ? -21.183 -13.247 45.921 1.00 82.25 317 PHE A C 1
ATOM 2459 O O . PHE A 1 317 ? -21.463 -12.453 45.024 1.00 82.25 317 PHE A O 1
ATOM 2466 N N . ASP A 1 318 ? -21.296 -14.569 45.740 1.00 81.50 318 ASP A N 1
ATOM 2467 C CA . ASP A 1 318 ? -21.735 -15.150 44.460 1.00 81.50 318 ASP A CA 1
ATOM 2468 C C . ASP A 1 318 ? -23.176 -14.748 44.095 1.00 81.50 318 ASP A C 1
ATOM 2470 O O . ASP A 1 318 ? -23.467 -14.402 42.947 1.00 81.50 318 ASP A O 1
ATOM 2474 N N . SER A 1 319 ? -24.077 -14.719 45.081 1.00 79.25 319 SER A N 1
ATOM 2475 C CA . SER A 1 319 ? -25.465 -14.275 44.890 1.00 79.25 319 SER A CA 1
ATOM 2476 C C . SER A 1 319 ? -25.536 -12.794 44.519 1.00 79.25 319 SER A C 1
ATOM 2478 O O . SER A 1 319 ? -26.229 -12.421 43.573 1.00 79.25 319 SER A O 1
ATOM 2480 N N . TRP A 1 320 ? -24.766 -11.950 45.207 1.00 79.50 320 TRP A N 1
ATOM 2481 C CA . TRP A 1 320 ? -24.655 -10.533 44.882 1.00 79.50 320 TRP A CA 1
ATOM 2482 C C . TRP A 1 320 ? -24.094 -10.317 43.472 1.00 79.50 320 TRP A C 1
ATOM 2484 O O . TRP A 1 320 ? -24.670 -9.563 42.686 1.00 79.50 320 TRP A O 1
ATOM 2494 N N . ARG A 1 321 ? -23.027 -11.038 43.111 1.00 80.38 321 ARG A N 1
ATOM 2495 C CA . ARG A 1 321 ? -22.391 -10.977 41.792 1.00 80.38 321 ARG A CA 1
ATOM 2496 C C . ARG A 1 321 ? -23.363 -11.350 40.677 1.00 80.38 321 ARG A C 1
ATOM 2498 O O . ARG A 1 321 ? -23.409 -10.664 39.664 1.00 80.38 321 ARG A O 1
ATOM 2505 N N . LYS A 1 322 ? -24.179 -12.392 40.860 1.00 74.69 322 LYS A N 1
ATOM 2506 C CA . LYS A 1 322 ? -25.204 -12.803 39.881 1.00 74.69 322 LYS A CA 1
ATOM 2507 C C . LYS A 1 322 ? -26.241 -11.714 39.596 1.00 74.69 322 LYS A C 1
ATOM 2509 O O . LYS A 1 322 ? -26.757 -11.669 38.485 1.00 74.69 322 LYS A O 1
ATOM 2514 N N . VAL A 1 323 ? -26.524 -10.851 40.571 1.00 72.12 323 VAL A N 1
ATOM 2515 C CA . VAL A 1 323 ? -27.467 -9.730 40.436 1.00 72.12 323 VAL A CA 1
ATOM 2516 C C . VAL A 1 323 ? -26.802 -8.485 39.829 1.00 72.12 323 VAL A C 1
ATOM 2518 O O . VAL A 1 323 ? -27.467 -7.729 39.132 1.00 72.12 323 VAL A O 1
ATOM 2521 N N . HIS A 1 324 ? -25.498 -8.285 40.049 1.00 62.22 324 HIS A N 1
ATOM 2522 C CA . HIS A 1 324 ? -24.785 -7.039 39.713 1.00 62.22 324 HIS A CA 1
ATOM 2523 C C . HIS A 1 324 ? -23.766 -7.174 38.569 1.00 62.22 324 HIS A C 1
ATOM 2525 O O . HIS A 1 324 ? -23.054 -6.222 38.253 1.00 62.22 324 HIS A O 1
ATOM 2531 N N . ARG A 1 325 ? -23.653 -8.350 37.943 1.00 64.06 325 ARG A N 1
ATOM 2532 C CA . ARG A 1 325 ? -22.751 -8.570 36.809 1.00 64.06 325 ARG A CA 1
ATOM 2533 C C . ARG A 1 325 ? -23.299 -7.882 35.560 1.00 64.06 325 ARG A C 1
ATOM 2535 O O . ARG A 1 325 ? -24.311 -8.300 35.005 1.00 64.06 325 ARG A O 1
ATOM 2542 N N . LEU A 1 326 ? -22.587 -6.857 35.107 1.00 44.06 326 LEU A N 1
ATOM 2543 C CA . LEU A 1 326 ? -22.795 -6.225 33.808 1.00 44.06 326 LEU A CA 1
ATOM 2544 C C . LEU A 1 326 ? -22.239 -7.146 32.707 1.00 44.06 326 LEU A C 1
ATOM 2546 O O . LEU A 1 326 ? -21.107 -7.619 32.806 1.00 44.06 326 LEU A O 1
ATOM 2550 N N . GLY A 1 327 ? -23.045 -7.413 31.677 1.00 44.81 327 GLY A N 1
ATOM 2551 C CA . GLY A 1 327 ? -22.676 -8.266 30.542 1.00 44.81 327 GLY A CA 1
ATOM 2552 C C . GLY A 1 327 ? -23.056 -9.740 30.722 1.00 44.81 327 GLY A C 1
ATOM 2553 O O . GLY A 1 327 ? -22.247 -10.555 31.173 1.00 44.81 327 GLY A O 1
ATOM 2554 N N . ARG A 1 328 ? -24.291 -10.070 30.328 1.00 37.38 328 ARG A N 1
ATOM 2555 C CA . ARG A 1 328 ? -24.567 -11.319 29.613 1.00 37.38 328 ARG A CA 1
ATOM 2556 C C . ARG A 1 328 ? -24.520 -10.987 28.136 1.00 37.38 328 ARG A C 1
ATOM 2558 O O . ARG A 1 328 ? -25.213 -10.024 27.748 1.00 37.38 328 ARG A O 1
#

Mean predicted aligned error: 19.81 Å

Solvent-accessible surface area (backbone atoms only — not comparable to full-atom values): 19793 Å² total; per-residue (Å²): 140,83,86,87,79,86,80,82,78,76,84,73,76,77,59,53,38,32,11,63,59,62,64,64,53,55,61,71,66,52,81,71,84,74,73,82,76,83,81,73,84,80,79,87,76,86,70,79,74,58,77,54,78,51,81,72,52,83,58,56,80,58,77,71,86,48,69,74,53,50,57,52,50,52,52,51,52,52,53,49,50,54,50,48,30,52,53,45,12,53,50,45,25,48,55,49,41,53,55,50,50,54,53,48,52,54,51,48,52,56,45,48,56,52,47,54,58,48,49,51,55,52,49,53,52,48,48,53,55,46,51,56,50,46,68,61,39,50,62,42,52,53,51,34,53,54,60,65,71,60,66,75,83,86,77,69,67,95,85,64,95,67,66,57,69,56,56,52,49,53,49,37,54,51,35,53,51,52,43,52,50,51,52,54,52,49,51,50,53,51,50,49,54,53,50,53,52,50,51,51,51,52,49,53,52,51,51,54,51,53,52,54,52,50,52,44,55,52,40,43,56,48,18,44,51,50,23,44,51,52,52,59,70,66,54,56,87,76,79,70,66,80,69,79,74,76,58,61,75,48,70,64,51,73,68,54,77,51,75,55,81,74,84,88,84,86,88,85,86,82,84,90,76,93,76,77,89,89,68,56,76,68,60,52,51,55,52,50,54,51,50,49,54,51,53,30,62,76,73,52,40,34,86,27,97,39,67,90,63,19,55,75,42,40,70,57,51,52,55,50,44,73,75,68,60,82,83,131